Protein AF-A0A6C0K433-F1 (afdb_monomer_lite)

InterPro domains:
  IPR001763 Rhodanese-like domain [PF00581] (171-253)
  IPR001763 Rhodanese-like domain [PS50206] (166-254)
  IPR036873 Rhodanese-like domain superfamily [G3DSA:3.40.250.10] (162-254)
  IPR036873 Rhodanese-like domain superfamily [SSF52821] (166-253)

Secondary structure (DSSP, 8-state):
-------TT----S-----S-S--EEEEPPHHHHHHPPPSS-BTTBPPPPPS-TT-TTEEEEEE-SPPTT-EEEEEEPPP--TTSPPPBHHHHHTT--SEEEEE--TTS-EEEEEE-PPPEE-TTSPEEPSEEEEEEEETTTTEE-SEEEEEE---EE-GGGGGGPPTT-EEEE-S-HHHHHH---TT-EE--TTS---HHHHHHHTT--STT--EEEE-SSTT--HHHHHHHHHHHTT---EEEETT-GGGG-

Organism: NCBI:txid1070528

pLDDT: mean 82.9, std 18.31, range [30.69, 98.5]

Sequence (254 aa):
MSKFKPCGTCTVSTPLHFQQAYQNASEAMDTVVQSALPPLREVPGRKAYQARRINAQGMQSFVVKGLKPQRPVFYFGAESRKVGLPLQHKDEAYGSLTNSGMTHTNTEGTLRVSLECPQIYIFDNGIVYPRHFHFVYGDETTGEWDDMVQTVPVLCIVEPSFLDSLPRGARVVDARPLEYFQQGHLEGAVSLPADAQYTPQQVKKILSIQKEQTPIVVYCGNPRCLMARNLAEQLNALGFHNLFYLQAGYDAFL

Foldseek 3Di:
DDPPDPDPVLPDPDPDAPDDDPDFDKDFDDPLVVVVDAWLDDDVPGGGDDFLDDDDPQKDKHKDFPADAFWKKKKAAFADDQAPDDAAEPCNRCPNRNQIGIDGHHRRRMDIDIGHFRDWHAYPVRAIDFTWMKMWTDDSVVRDIDRIITIGHDAAEDEPCVVVSFDPLAAEEEQDPPVVVVVDDPPRHFYDHLPDADALVRCCVSSVPPDLARAYEFAYAALSDCRSVSVQVRCVVNSNRNYHYHNGHPPVVD

Structure (mmCIF, N/CA/C/O backbone):
data_AF-A0A6C0K433-F1
#
_entry.id   AF-A0A6C0K433-F1
#
loop_
_atom_site.group_PDB
_atom_site.id
_atom_site.type_symbol
_atom_site.label_atom_id
_atom_site.label_alt_id
_atom_site.label_comp_id
_atom_site.label_asym_id
_atom_site.label_entity_id
_atom_site.label_seq_id
_atom_site.pdbx_PDB_ins_code
_atom_site.Cartn_x
_atom_site.Cartn_y
_atom_site.Cartn_z
_atom_site.occupancy
_atom_site.B_iso_or_equiv
_atom_site.auth_seq_id
_atom_site.auth_comp_id
_atom_site.auth_asym_id
_atom_site.auth_atom_id
_atom_site.pdbx_PDB_model_num
ATOM 1 N N . MET A 1 1 ? -36.197 22.151 3.132 1.00 31.23 1 MET A N 1
ATOM 2 C CA . MET A 1 1 ? -35.109 22.812 2.376 1.00 31.23 1 MET A CA 1
ATOM 3 C C . MET A 1 1 ? -33.794 22.528 3.091 1.00 31.23 1 MET A C 1
ATOM 5 O O . MET A 1 1 ? -33.460 23.217 4.046 1.00 31.23 1 MET A O 1
ATOM 9 N N . SER A 1 2 ? -33.122 21.438 2.711 1.00 33.22 2 SER A N 1
ATOM 10 C CA . SER A 1 2 ? -31.880 20.984 3.348 1.00 33.22 2 SER A CA 1
ATOM 11 C C . SER A 1 2 ? -30.722 21.888 2.924 1.00 33.22 2 SER A C 1
ATOM 13 O O . SER A 1 2 ? -30.363 21.936 1.749 1.00 33.22 2 SER A O 1
ATOM 15 N N . LYS A 1 3 ? -30.168 22.647 3.875 1.00 33.12 3 LYS A N 1
ATOM 16 C CA . LYS A 1 3 ? -28.949 23.439 3.686 1.00 33.12 3 LYS A CA 1
ATOM 17 C C . LYS A 1 3 ? -27.738 22.509 3.814 1.00 33.12 3 LYS A C 1
ATOM 19 O O . LYS A 1 3 ? -27.049 22.534 4.828 1.00 33.12 3 LYS A O 1
ATOM 24 N N . PHE A 1 4 ? -27.480 21.695 2.791 1.00 34.00 4 PHE A N 1
ATOM 25 C CA . PHE A 1 4 ? -26.171 21.064 2.618 1.00 34.00 4 PHE A CA 1
ATOM 26 C C . PHE A 1 4 ? -25.136 22.180 2.428 1.00 34.00 4 PHE A C 1
ATOM 28 O O . PHE A 1 4 ? -25.113 22.845 1.393 1.00 34.00 4 PHE A O 1
ATOM 35 N N . LYS A 1 5 ? -24.300 22.429 3.442 1.00 32.38 5 LYS A N 1
ATOM 36 C CA . LYS A 1 5 ? -23.061 23.185 3.242 1.00 32.38 5 LYS A CA 1
ATOM 37 C C . LYS A 1 5 ? -22.052 22.223 2.606 1.00 32.38 5 LYS A C 1
ATOM 39 O O . LYS A 1 5 ? -21.750 21.209 3.232 1.00 32.38 5 LYS A O 1
ATOM 44 N N . PRO A 1 6 ? -21.546 22.488 1.391 1.00 35.41 6 PRO A N 1
ATOM 45 C CA . PRO A 1 6 ? -20.484 21.671 0.822 1.00 35.41 6 PRO A CA 1
ATOM 46 C C . PRO A 1 6 ? -19.243 21.735 1.721 1.00 35.41 6 PRO A C 1
ATOM 48 O O . PRO A 1 6 ? -18.920 22.783 2.283 1.00 35.41 6 PRO A O 1
ATOM 51 N N . CYS A 1 7 ? -18.570 20.594 1.864 1.00 35.22 7 CYS A N 1
ATOM 52 C CA . CYS A 1 7 ? -17.321 20.461 2.602 1.00 35.22 7 CYS A CA 1
ATOM 53 C C . CYS A 1 7 ? -16.277 21.446 2.043 1.00 35.22 7 CYS A C 1
ATOM 55 O O . CYS A 1 7 ? -15.826 21.309 0.905 1.00 35.22 7 CYS A O 1
ATOM 57 N N . GLY A 1 8 ? -15.910 22.456 2.839 1.00 36.78 8 GLY A N 1
ATOM 58 C CA . GLY A 1 8 ? -15.009 23.548 2.445 1.00 36.78 8 GLY A CA 1
ATOM 59 C C . GLY A 1 8 ? -13.550 23.141 2.207 1.00 36.78 8 GLY A C 1
ATOM 60 O O . GLY A 1 8 ? -12.741 23.992 1.862 1.00 36.78 8 GLY A O 1
ATOM 61 N N . THR A 1 9 ? -13.201 21.863 2.374 1.00 43.03 9 THR A N 1
ATOM 62 C CA . THR A 1 9 ? -11.865 21.320 2.074 1.00 43.03 9 THR A CA 1
ATOM 63 C C . THR A 1 9 ? -11.786 20.643 0.700 1.00 43.03 9 THR A C 1
ATOM 65 O O . THR A 1 9 ? -10.705 20.246 0.275 1.00 43.03 9 THR A O 1
ATOM 68 N N . CYS A 1 10 ? -12.899 20.533 -0.037 1.00 35.66 10 CYS A N 1
ATOM 69 C CA . CYS A 1 10 ? -12.966 19.841 -1.330 1.00 35.66 10 CYS A CA 1
ATOM 70 C C . CYS A 1 10 ? -12.838 20.778 -2.548 1.00 35.66 10 CYS A C 1
ATOM 72 O O . CYS A 1 10 ? -13.485 20.552 -3.570 1.00 35.66 10 CYS A O 1
ATOM 74 N N . THR A 1 11 ? -12.014 21.826 -2.475 1.00 36.44 11 THR A N 1
ATOM 75 C CA . THR A 1 11 ? -11.704 22.686 -3.630 1.00 36.44 11 THR A CA 1
ATOM 76 C C . THR A 1 11 ? -10.299 22.425 -4.157 1.00 36.44 11 THR A C 1
ATOM 78 O O . THR A 1 11 ? -9.442 23.294 -4.058 1.00 36.44 11 THR A O 1
ATOM 81 N N . VAL A 1 12 ? -10.055 21.249 -4.744 1.00 35.81 12 VAL A N 1
ATOM 82 C CA . VAL A 1 12 ? -8.981 21.088 -5.740 1.00 35.81 12 VAL A CA 1
ATOM 83 C C . VAL A 1 12 ? -9.410 20.068 -6.795 1.00 35.81 12 VAL A C 1
ATOM 85 O O . VAL A 1 12 ? -9.579 18.880 -6.527 1.00 35.81 12 VAL A O 1
ATOM 88 N N . SER A 1 13 ? -9.604 20.559 -8.014 1.00 36.31 13 SER A N 1
ATOM 89 C CA . SER A 1 13 ? -9.879 19.796 -9.225 1.00 36.31 13 SER A CA 1
ATOM 90 C C . SER A 1 13 ? -8.584 19.233 -9.815 1.00 36.31 13 SER A C 1
ATOM 92 O O . SER A 1 13 ? -8.096 19.743 -10.817 1.00 36.31 13 SER A O 1
ATOM 94 N N . THR A 1 14 ? -8.035 18.180 -9.211 1.00 31.48 14 THR A N 1
ATOM 95 C CA . THR A 1 14 ? -6.988 17.348 -9.830 1.00 31.48 14 THR A CA 1
ATOM 96 C C . THR A 1 14 ? -7.044 15.955 -9.197 1.00 31.48 14 THR A C 1
ATOM 98 O O . THR A 1 14 ? -7.164 15.881 -7.974 1.00 31.48 14 THR A O 1
ATOM 101 N N . PRO A 1 15 ? -6.932 14.838 -9.946 1.00 30.69 15 PRO A N 1
ATOM 102 C CA . PRO A 1 15 ? -6.620 13.556 -9.327 1.00 30.69 15 PRO A CA 1
ATOM 103 C C . PRO A 1 15 ? -5.222 13.668 -8.709 1.00 30.69 15 PRO A C 1
ATOM 105 O O . PRO A 1 15 ? -4.200 13.589 -9.394 1.00 30.69 15 PRO A O 1
ATOM 108 N N . LEU A 1 16 ? -5.190 13.954 -7.410 1.00 34.00 16 LEU A N 1
ATOM 109 C CA . LEU A 1 16 ? -3.974 14.090 -6.627 1.00 34.00 16 LEU A CA 1
ATOM 110 C C . LEU A 1 16 ? -3.428 12.694 -6.338 1.00 34.00 16 LEU A C 1
ATOM 112 O O . LEU A 1 16 ? -3.837 11.977 -5.424 1.00 34.00 16 LEU A O 1
ATOM 116 N N . HIS A 1 17 ? -2.507 12.307 -7.213 1.00 38.22 17 HIS A N 1
ATOM 117 C CA . HIS A 1 17 ? -1.555 11.232 -6.997 1.00 38.22 17 HIS A CA 1
ATOM 118 C C . HIS A 1 17 ? -0.782 11.433 -5.695 1.00 38.22 17 HIS A C 1
ATOM 120 O O . HIS A 1 17 ? -0.681 12.552 -5.202 1.00 38.22 17 HIS A O 1
ATOM 126 N N . PHE A 1 18 ? -0.228 10.330 -5.178 1.00 36.88 18 PHE A N 1
ATOM 127 C CA . PHE A 1 18 ? 0.784 10.303 -4.118 1.00 36.88 18 PHE A CA 1
ATOM 128 C C . PHE A 1 18 ? 1.776 11.465 -4.280 1.00 36.88 18 PHE A C 1
ATOM 130 O O . PHE A 1 18 ? 2.691 11.394 -5.097 1.00 36.88 18 PHE A O 1
ATOM 137 N N . GLN A 1 19 ? 1.576 12.556 -3.538 1.00 38.78 19 GLN A N 1
ATOM 138 C CA . GLN A 1 19 ? 2.538 13.644 -3.460 1.00 38.78 19 GLN A CA 1
ATOM 139 C C . GLN A 1 19 ? 3.429 13.353 -2.251 1.00 38.78 19 GLN A C 1
ATOM 141 O O . GLN A 1 19 ? 3.044 13.576 -1.113 1.00 38.78 19 GLN A O 1
ATOM 146 N N . GLN A 1 20 ? 4.583 12.749 -2.552 1.00 39.31 20 GLN A N 1
ATOM 147 C CA . GLN A 1 20 ? 5.868 12.886 -1.854 1.00 39.31 20 GLN A CA 1
ATOM 148 C C . GLN A 1 20 ? 5.829 13.048 -0.323 1.00 39.31 20 GLN A C 1
ATOM 150 O O . GLN A 1 20 ? 5.863 14.173 0.160 1.00 39.31 20 GLN A O 1
ATOM 155 N N . ALA A 1 21 ? 5.888 11.929 0.414 1.00 33.28 21 ALA A N 1
ATOM 156 C CA . ALA A 1 21 ? 6.660 11.790 1.668 1.00 33.28 21 ALA A CA 1
ATOM 157 C C . ALA A 1 21 ? 6.544 10.378 2.289 1.00 33.28 21 ALA A C 1
ATOM 159 O O . ALA A 1 21 ? 6.275 10.207 3.469 1.00 33.28 21 ALA A O 1
ATOM 160 N N . TYR A 1 22 ? 6.814 9.340 1.510 1.00 38.88 22 TYR A N 1
ATOM 161 C CA . TYR A 1 22 ? 7.669 8.260 1.996 1.00 38.88 22 TYR A CA 1
ATOM 162 C C . TYR A 1 22 ? 8.756 8.206 0.945 1.00 38.88 22 TYR A C 1
ATOM 164 O O . TYR A 1 22 ? 8.441 8.025 -0.230 1.00 38.88 22 TYR A O 1
ATOM 172 N N . GLN A 1 23 ? 9.983 8.565 1.316 1.00 46.66 23 GLN A N 1
ATOM 173 C CA . GLN A 1 23 ? 11.046 8.733 0.333 1.00 46.66 23 GLN A CA 1
ATOM 174 C C . GLN A 1 23 ? 11.153 7.467 -0.510 1.00 46.66 23 GLN A C 1
ATOM 176 O O . GLN A 1 23 ? 11.140 6.372 0.050 1.00 46.66 23 GLN A O 1
ATOM 181 N N . ASN A 1 24 ? 11.225 7.628 -1.835 1.00 52.78 24 ASN A N 1
ATOM 182 C CA . ASN A 1 24 ? 11.623 6.536 -2.711 1.00 52.78 24 ASN A CA 1
ATOM 183 C C . ASN A 1 24 ? 12.940 6.003 -2.145 1.00 52.78 24 ASN A C 1
ATOM 185 O O . ASN A 1 24 ? 13.957 6.697 -2.183 1.00 52.78 24 ASN A O 1
ATOM 189 N N . ALA A 1 25 ? 12.890 4.826 -1.532 1.00 58.72 25 ALA A N 1
ATOM 190 C CA . ALA A 1 25 ? 14.083 4.169 -1.044 1.00 58.72 25 ALA A CA 1
ATOM 191 C C . ALA A 1 25 ? 14.707 3.464 -2.240 1.00 58.72 25 ALA A C 1
ATOM 193 O O . ALA A 1 25 ? 14.003 2.810 -3.015 1.00 58.72 25 ALA A O 1
ATOM 194 N N . SER A 1 26 ? 16.008 3.661 -2.406 1.00 58.94 26 SER A N 1
ATOM 195 C CA . SER A 1 26 ? 16.776 3.011 -3.450 1.00 58.94 26 SER A CA 1
ATOM 196 C C . SER A 1 26 ? 17.697 1.999 -2.796 1.00 58.94 26 SER A C 1
ATOM 198 O O . SER A 1 26 ? 18.486 2.362 -1.927 1.00 58.94 26 SER A O 1
ATOM 200 N N . GLU A 1 27 ? 17.603 0.749 -3.221 1.00 74.75 27 GLU A N 1
ATOM 201 C CA . GLU A 1 27 ? 18.414 -0.344 -2.687 1.00 74.75 27 GLU A CA 1
ATOM 202 C C . GLU A 1 27 ? 19.099 -1.088 -3.831 1.00 74.75 27 GLU A C 1
ATOM 204 O O . GLU A 1 27 ? 18.616 -1.080 -4.967 1.00 74.75 27 GLU A O 1
ATOM 209 N N . ALA A 1 28 ? 20.244 -1.703 -3.535 1.00 66.25 28 ALA A N 1
ATOM 210 C CA . ALA A 1 28 ? 20.921 -2.560 -4.496 1.00 66.25 28 ALA A CA 1
ATOM 211 C C . ALA A 1 28 ? 20.027 -3.761 -4.823 1.00 66.25 28 ALA A C 1
ATOM 213 O O . ALA A 1 28 ? 19.441 -4.378 -3.930 1.00 66.25 28 ALA A O 1
ATOM 214 N N . MET A 1 29 ? 19.926 -4.088 -6.106 1.00 78.38 29 MET A N 1
ATOM 215 C CA . MET A 1 29 ? 19.105 -5.196 -6.566 1.00 78.38 29 MET A CA 1
ATOM 216 C C . MET A 1 29 ? 19.659 -6.538 -6.081 1.00 78.38 29 MET A C 1
ATOM 218 O O . MET A 1 29 ? 20.833 -6.843 -6.299 1.00 78.38 29 MET A O 1
ATOM 222 N N . ASP A 1 30 ? 18.811 -7.351 -5.448 1.00 78.50 30 ASP A N 1
ATOM 223 C CA . ASP A 1 30 ? 19.193 -8.695 -5.014 1.00 78.50 30 ASP A CA 1
ATOM 224 C C . ASP A 1 30 ? 19.218 -9.699 -6.182 1.00 78.50 30 ASP A C 1
ATOM 226 O O . ASP A 1 30 ? 18.701 -9.456 -7.277 1.00 78.50 30 ASP A O 1
ATOM 230 N N . THR A 1 31 ? 19.854 -10.850 -5.956 1.00 76.69 31 THR A N 1
ATOM 231 C CA . THR A 1 31 ? 20.047 -11.883 -6.985 1.00 76.69 31 THR A CA 1
ATOM 232 C C . THR A 1 31 ? 18.734 -12.498 -7.469 1.00 76.69 31 THR A C 1
ATOM 234 O O . THR A 1 31 ? 18.652 -12.929 -8.622 1.00 76.69 31 THR A O 1
ATOM 237 N N . VAL A 1 32 ? 17.697 -12.518 -6.626 1.00 76.44 32 VAL A N 1
ATOM 238 C CA . VAL A 1 32 ? 16.372 -13.032 -6.994 1.00 76.44 32 VAL A CA 1
ATOM 239 C C . VAL A 1 32 ? 15.755 -12.112 -8.039 1.00 76.44 32 VAL A C 1
ATOM 241 O O . VAL A 1 32 ? 15.370 -12.583 -9.111 1.00 76.44 32 VAL A O 1
ATOM 244 N N . VAL A 1 33 ? 15.744 -10.802 -7.785 1.00 80.75 33 VAL A N 1
ATOM 245 C CA . VAL A 1 33 ? 15.228 -9.811 -8.734 1.00 80.75 33 VAL A CA 1
ATOM 246 C C . VAL A 1 33 ? 16.066 -9.804 -10.014 1.00 80.75 33 VAL A C 1
ATOM 248 O O . VAL A 1 33 ? 15.490 -9.888 -11.097 1.00 80.75 33 VAL A O 1
ATOM 251 N N . GLN A 1 34 ? 17.402 -9.817 -9.914 1.00 83.00 34 GLN A N 1
ATOM 252 C CA . GLN A 1 34 ? 18.296 -9.901 -11.081 1.00 83.00 34 GLN A CA 1
ATOM 253 C C . GLN A 1 34 ? 17.957 -11.092 -11.987 1.00 83.00 34 GLN A C 1
ATOM 255 O O . GLN A 1 34 ? 17.923 -10.958 -13.209 1.00 83.00 34 GLN A O 1
ATOM 260 N N . SER A 1 35 ? 17.672 -12.257 -11.397 1.00 81.00 35 SER A N 1
ATOM 261 C CA . SER A 1 35 ? 17.345 -13.475 -12.147 1.00 81.00 35 SER A CA 1
ATOM 262 C C . SER A 1 35 ? 15.980 -13.424 -12.845 1.00 81.00 35 SER A C 1
ATOM 264 O O . SER A 1 35 ? 15.756 -14.143 -13.821 1.00 81.00 35 SER A O 1
ATOM 266 N N . ALA A 1 36 ? 15.077 -12.569 -12.360 1.00 81.50 36 ALA A N 1
ATOM 267 C CA . ALA A 1 36 ? 13.723 -12.410 -12.873 1.00 81.50 36 ALA A CA 1
ATOM 268 C C . ALA A 1 36 ? 13.586 -11.280 -13.900 1.00 81.50 36 ALA A C 1
ATOM 270 O O . ALA A 1 36 ? 12.563 -11.206 -14.589 1.00 81.50 36 ALA A O 1
ATOM 271 N N . LEU A 1 37 ? 14.599 -10.415 -14.021 1.00 84.50 37 LEU A N 1
ATOM 272 C CA . LEU A 1 37 ? 14.591 -9.322 -14.979 1.00 84.50 37 LEU A CA 1
ATOM 273 C C . LEU A 1 37 ? 14.507 -9.861 -16.408 1.00 84.50 37 LEU A C 1
ATOM 275 O O . LEU A 1 37 ? 15.349 -10.656 -16.843 1.00 84.50 37 LEU A O 1
ATOM 279 N N . PRO A 1 38 ? 13.506 -9.427 -17.179 1.00 82.50 38 PRO A N 1
ATOM 280 C CA . PRO A 1 38 ? 13.364 -9.918 -18.527 1.00 82.50 38 PRO A CA 1
ATOM 281 C C . PRO A 1 38 ? 14.261 -9.134 -19.490 1.00 82.50 38 PRO A C 1
ATOM 283 O O . PRO A 1 38 ? 14.669 -8.014 -19.187 1.00 82.50 38 PRO A O 1
ATOM 286 N N . PRO A 1 39 ? 14.576 -9.670 -20.676 1.00 79.81 39 PRO A N 1
ATOM 287 C CA . PRO A 1 39 ? 15.379 -8.923 -21.631 1.00 79.81 39 PRO A CA 1
ATOM 288 C C . PRO A 1 39 ? 14.612 -7.692 -22.146 1.00 79.81 39 PRO A C 1
ATOM 290 O O . PRO A 1 39 ? 13.428 -7.786 -22.477 1.00 79.81 39 PRO A O 1
ATOM 293 N N . LEU A 1 40 ? 15.301 -6.548 -22.243 1.00 78.44 40 LEU A N 1
ATOM 294 C CA . LEU A 1 40 ? 14.746 -5.290 -22.772 1.00 78.44 40 LEU A CA 1
ATOM 295 C C . LEU A 1 40 ? 14.536 -5.301 -24.291 1.00 78.44 40 LEU A C 1
ATOM 297 O O . LEU A 1 40 ? 13.812 -4.471 -24.829 1.00 78.44 40 LEU A O 1
ATOM 301 N N . ARG A 1 41 ? 15.185 -6.232 -24.989 1.00 70.62 41 ARG A N 1
ATOM 302 C CA . ARG A 1 41 ? 15.105 -6.423 -26.439 1.00 70.62 41 ARG A CA 1
ATOM 303 C C . ARG A 1 41 ? 14.848 -7.895 -26.732 1.00 70.62 41 ARG A C 1
ATOM 305 O O . ARG A 1 41 ? 15.169 -8.752 -25.911 1.00 70.62 41 ARG A O 1
ATOM 312 N N . GLU A 1 42 ? 14.302 -8.210 -27.902 1.00 63.00 42 GLU A N 1
ATOM 313 C CA . GLU A 1 42 ? 14.247 -9.604 -28.346 1.00 63.00 42 GLU A CA 1
ATOM 314 C C . GLU A 1 42 ? 15.667 -10.163 -28.493 1.00 63.00 42 GLU A C 1
ATOM 316 O O . GLU A 1 42 ? 16.519 -9.570 -29.155 1.00 63.00 42 GLU A O 1
ATOM 321 N N . VAL A 1 43 ? 15.924 -11.309 -27.860 1.00 61.41 43 VAL A N 1
ATOM 322 C CA . VAL A 1 43 ? 17.216 -12.004 -27.913 1.00 61.41 43 VAL A CA 1
ATOM 323 C C . VAL A 1 43 ? 16.969 -13.390 -28.511 1.00 61.41 43 VAL A C 1
ATOM 325 O O . VAL A 1 43 ? 15.966 -14.019 -28.161 1.00 61.41 43 VAL A O 1
ATOM 328 N N . PRO A 1 44 ? 17.838 -13.924 -29.390 1.00 52.41 44 PRO A N 1
ATOM 329 C CA . PRO A 1 44 ? 17.673 -15.283 -29.901 1.00 52.41 44 PRO A CA 1
ATOM 330 C C . PRO A 1 44 ? 17.486 -16.294 -28.756 1.00 52.41 44 PRO A C 1
ATOM 332 O O . PRO A 1 44 ? 18.320 -16.397 -27.861 1.00 52.41 44 PRO A O 1
ATOM 335 N N . GLY A 1 45 ? 16.358 -17.013 -28.752 1.00 57.16 45 GLY A N 1
ATOM 336 C CA . GLY A 1 45 ? 16.015 -17.987 -27.706 1.00 57.16 45 GLY A CA 1
ATOM 337 C C . GLY A 1 45 ? 15.331 -17.427 -26.445 1.00 57.16 45 GLY A C 1
ATOM 338 O O . GLY A 1 45 ? 14.909 -18.219 -25.605 1.00 57.16 45 GLY A O 1
ATOM 339 N N . ARG A 1 46 ? 15.150 -16.103 -26.306 1.00 55.62 46 ARG A N 1
ATOM 340 C CA . ARG A 1 46 ? 14.359 -15.475 -25.227 1.00 55.62 46 ARG A CA 1
ATOM 341 C C . ARG A 1 46 ? 13.398 -14.429 -25.803 1.00 55.62 46 ARG A C 1
ATOM 343 O O . ARG A 1 46 ? 13.824 -13.395 -26.309 1.00 55.62 46 ARG A O 1
ATOM 350 N N . LYS A 1 47 ? 12.088 -14.686 -25.707 1.00 50.66 47 LYS A N 1
ATOM 351 C CA . LYS A 1 47 ? 11.053 -13.712 -26.104 1.00 50.66 47 LYS A CA 1
ATOM 352 C C . LYS A 1 47 ? 11.184 -12.433 -25.262 1.00 50.66 47 LYS A C 1
ATOM 354 O O . LYS A 1 47 ? 11.481 -12.533 -24.071 1.00 50.66 47 LYS A O 1
ATOM 359 N N . ALA A 1 48 ? 10.926 -11.266 -25.863 1.00 52.53 48 ALA A N 1
ATOM 360 C CA . ALA A 1 48 ? 10.738 -10.025 -25.110 1.00 52.53 48 ALA A CA 1
ATOM 361 C C . ALA A 1 48 ? 9.674 -10.228 -24.019 1.00 52.53 48 ALA A C 1
ATOM 363 O O . ALA A 1 48 ? 8.745 -11.029 -24.195 1.00 52.53 48 ALA A O 1
ATOM 364 N N . TYR A 1 49 ? 9.819 -9.537 -22.884 1.00 53.56 49 TYR A N 1
ATOM 365 C CA . TYR A 1 49 ? 8.856 -9.661 -21.793 1.00 53.56 49 TYR A CA 1
ATOM 366 C C . TYR A 1 49 ? 7.446 -9.347 -22.285 1.00 53.56 49 TYR A C 1
ATOM 368 O O . TYR A 1 49 ? 7.162 -8.246 -22.754 1.00 53.56 49 TYR A O 1
ATOM 376 N N . GLN A 1 50 ? 6.542 -10.304 -22.127 1.00 50.91 50 GLN A N 1
ATOM 377 C CA . GLN A 1 50 ? 5.118 -10.041 -22.227 1.00 50.91 50 GLN A CA 1
ATOM 378 C C . GLN A 1 50 ? 4.602 -9.894 -20.806 1.00 50.91 50 GLN A C 1
ATOM 380 O O . GLN A 1 50 ? 4.687 -10.846 -20.026 1.00 50.91 50 GLN A O 1
ATOM 385 N N . ALA A 1 51 ? 4.102 -8.702 -20.469 1.00 50.88 51 ALA A N 1
ATOM 386 C CA . ALA A 1 51 ? 3.515 -8.430 -19.165 1.00 50.88 51 ALA A CA 1
ATOM 387 C C . ALA A 1 51 ? 2.536 -9.540 -18.788 1.00 50.88 51 ALA A C 1
ATOM 389 O O . ALA A 1 51 ? 1.556 -9.797 -19.496 1.00 50.88 51 ALA A O 1
ATOM 390 N N . ARG A 1 52 ? 2.834 -10.243 -17.690 1.00 54.44 52 ARG A N 1
ATOM 391 C CA . ARG A 1 52 ? 1.972 -11.313 -17.199 1.00 54.44 52 ARG A CA 1
ATOM 392 C C . ARG A 1 52 ? 0.717 -10.660 -16.631 1.00 54.44 52 ARG A C 1
ATOM 394 O O . ARG A 1 52 ? 0.687 -10.242 -15.489 1.00 54.44 52 ARG A O 1
ATOM 401 N N . ARG A 1 53 ? -0.309 -10.579 -17.483 1.00 50.38 53 ARG A N 1
ATOM 402 C CA . ARG A 1 53 ? -1.670 -10.113 -17.180 1.00 50.38 53 ARG A CA 1
ATOM 403 C C . ARG A 1 53 ? -1.726 -8.687 -16.630 1.00 50.38 53 ARG A C 1
ATOM 405 O O . ARG A 1 53 ? -1.899 -8.468 -15.445 1.00 50.38 53 ARG A O 1
ATOM 412 N N . ILE A 1 54 ? -1.713 -7.712 -17.530 1.00 50.09 54 ILE A N 1
ATOM 413 C CA . ILE A 1 54 ? -2.339 -6.412 -17.271 1.00 50.09 54 ILE A CA 1
ATOM 414 C C . ILE A 1 54 ? -3.845 -6.662 -17.476 1.00 50.09 54 ILE A C 1
ATOM 416 O O . ILE A 1 54 ? -4.206 -7.132 -18.552 1.00 50.09 54 ILE A O 1
ATOM 420 N N . ASN A 1 55 ? -4.709 -6.422 -16.480 1.00 51.09 55 ASN A N 1
ATOM 421 C CA . ASN A 1 55 ? -6.188 -6.570 -16.524 1.00 51.09 55 ASN A CA 1
ATOM 422 C C . ASN A 1 55 ? -6.803 -7.884 -15.979 1.00 51.09 55 ASN A C 1
ATOM 424 O O . ASN A 1 55 ? -7.880 -8.286 -16.423 1.00 51.09 55 ASN A O 1
ATOM 428 N N . ALA A 1 56 ? -6.179 -8.556 -15.008 1.00 57.06 56 ALA A N 1
ATOM 429 C CA . ALA A 1 56 ? -6.873 -9.587 -14.224 1.00 57.06 56 ALA A CA 1
ATOM 430 C C . ALA A 1 56 ? -7.808 -8.956 -13.165 1.00 57.06 56 ALA A C 1
ATOM 432 O O . ALA A 1 56 ? -7.565 -7.847 -12.686 1.00 57.06 56 ALA A O 1
ATOM 433 N N . GLN A 1 57 ? -8.884 -9.659 -12.788 1.00 61.16 57 GLN A N 1
ATOM 434 C CA . GLN A 1 57 ? -9.745 -9.258 -11.666 1.00 61.16 57 GLN A CA 1
ATOM 435 C C . GLN A 1 57 ? -8.909 -9.106 -10.383 1.00 61.16 57 GLN A C 1
ATOM 437 O O . GLN A 1 57 ? -8.109 -9.982 -10.075 1.00 61.16 57 GLN A O 1
ATOM 442 N N . GLY A 1 58 ? -9.101 -8.011 -9.639 1.00 73.00 58 GLY A N 1
ATOM 443 C CA . GLY A 1 58 ? -8.385 -7.745 -8.380 1.00 73.00 58 GLY A CA 1
ATOM 444 C C . GLY A 1 58 ? -7.108 -6.903 -8.510 1.00 73.00 58 GLY A C 1
ATOM 445 O O . GLY A 1 58 ? -6.539 -6.509 -7.490 1.00 73.00 58 GLY A O 1
ATOM 446 N N . MET A 1 59 ? -6.681 -6.569 -9.733 1.00 83.44 59 MET A N 1
ATOM 447 C CA . MET A 1 59 ? -5.568 -5.642 -9.951 1.00 83.44 59 MET A CA 1
ATOM 448 C C . MET A 1 59 ? -5.969 -4.188 -9.690 1.00 83.44 59 MET A C 1
ATOM 450 O O . MET A 1 59 ? -7.064 -3.751 -10.040 1.00 83.44 59 MET A O 1
ATOM 454 N N . GLN A 1 60 ? -5.038 -3.421 -9.132 1.00 87.81 60 GLN A N 1
ATOM 455 C CA . GLN A 1 60 ? -5.152 -1.990 -8.885 1.00 87.81 60 GLN A CA 1
ATOM 456 C C . GLN A 1 60 ? -4.086 -1.239 -9.674 1.00 87.81 60 GLN A C 1
ATOM 458 O O . GLN A 1 60 ? -2.948 -1.697 -9.796 1.00 87.81 60 GLN A O 1
ATOM 463 N N . SER A 1 61 ? -4.454 -0.070 -10.198 1.00 87.88 61 SER A N 1
ATOM 464 C CA . SER A 1 61 ? -3.519 0.803 -10.899 1.00 87.88 61 SER A CA 1
ATOM 465 C C . SER A 1 61 ? -2.918 1.838 -9.952 1.00 87.88 61 SER A C 1
ATOM 467 O O . SER A 1 61 ? -3.637 2.661 -9.384 1.00 87.88 61 SER A O 1
ATOM 469 N N . PHE A 1 62 ? -1.593 1.855 -9.848 1.00 89.75 62 PHE A N 1
ATOM 470 C CA . PHE A 1 62 ? -0.848 2.865 -9.101 1.00 89.75 62 PHE A CA 1
ATOM 471 C C . PHE A 1 62 ? -0.135 3.808 -10.068 1.00 89.75 62 PHE A C 1
ATOM 473 O O . PHE A 1 62 ? 0.363 3.396 -11.117 1.00 89.75 62 PHE A O 1
ATOM 480 N N . VAL A 1 63 ? -0.109 5.096 -9.724 1.00 90.25 63 VAL A N 1
ATOM 481 C CA . VAL A 1 63 ? 0.473 6.140 -10.572 1.00 90.25 63 VAL A CA 1
ATOM 482 C C . VAL A 1 63 ? 1.534 6.898 -9.795 1.00 90.25 63 VAL A C 1
ATOM 484 O O . VAL A 1 63 ? 1.253 7.431 -8.721 1.00 90.25 63 VAL A O 1
ATOM 487 N N . VAL A 1 64 ? 2.726 6.981 -10.379 1.00 90.50 64 VAL A N 1
ATOM 488 C CA . VAL A 1 64 ? 3.884 7.689 -9.827 1.00 90.50 64 VAL A CA 1
ATOM 489 C C . VAL A 1 64 ? 4.333 8.738 -10.837 1.00 90.50 64 VAL A C 1
ATOM 491 O O . VAL A 1 64 ? 4.396 8.460 -12.032 1.00 90.50 64 VAL A O 1
ATOM 494 N N . LYS A 1 65 ? 4.612 9.957 -10.375 1.00 92.06 65 LYS A N 1
ATOM 495 C CA . LYS A 1 65 ? 5.022 11.097 -11.210 1.00 92.06 65 LYS A CA 1
ATOM 496 C C . LYS A 1 65 ? 6.422 11.575 -10.831 1.00 92.06 65 LYS A C 1
ATOM 498 O O . LYS A 1 65 ? 6.904 11.256 -9.748 1.00 92.06 65 LYS A O 1
ATOM 503 N N . GLY A 1 66 ? 7.037 12.381 -11.699 1.00 91.56 66 GLY A N 1
ATOM 504 C CA . GLY A 1 66 ? 8.359 12.969 -11.450 1.00 91.56 66 GLY A CA 1
ATOM 505 C C . GLY A 1 66 ? 9.509 11.977 -11.633 1.00 91.56 66 GLY A C 1
ATOM 506 O O . GLY A 1 66 ? 10.551 12.117 -11.000 1.00 91.56 66 GLY A O 1
ATOM 507 N N . LEU A 1 67 ? 9.301 10.951 -12.458 1.00 92.94 67 LEU A N 1
ATOM 508 C CA . LEU A 1 67 ? 10.283 9.918 -12.773 1.00 92.94 67 LEU A CA 1
ATOM 509 C C . LEU A 1 67 ? 11.069 10.265 -14.045 1.00 92.94 67 LEU A C 1
ATOM 511 O O . LEU A 1 67 ? 10.718 11.195 -14.772 1.00 92.94 67 LEU A O 1
ATOM 515 N N . LYS A 1 68 ? 12.129 9.501 -14.343 1.00 93.00 68 LYS A N 1
ATOM 516 C CA . LYS A 1 68 ? 12.870 9.642 -15.609 1.00 93.00 68 LYS A CA 1
ATOM 517 C C . LYS A 1 68 ? 11.900 9.383 -16.781 1.00 93.00 68 LYS A C 1
ATOM 519 O O . LYS A 1 68 ? 11.268 8.324 -16.779 1.00 93.00 68 LYS A O 1
ATOM 524 N N . PRO A 1 69 ? 11.738 10.300 -17.754 1.00 94.69 69 PRO A N 1
ATOM 525 C CA . PRO A 1 69 ? 10.778 10.135 -18.847 1.00 94.69 69 PRO A CA 1
ATOM 526 C C . PRO A 1 69 ? 11.240 9.086 -19.864 1.00 94.69 69 PRO A C 1
ATOM 528 O O . PRO A 1 69 ? 12.440 8.914 -20.068 1.00 94.69 69 PRO A O 1
ATOM 531 N N . GLN A 1 70 ? 10.283 8.429 -20.527 1.00 92.00 70 GLN A N 1
ATOM 532 C CA . GLN A 1 70 ? 10.522 7.479 -21.628 1.00 92.00 70 GLN A CA 1
ATOM 533 C C . GLN A 1 70 ? 11.518 6.359 -21.293 1.00 92.00 70 GLN A C 1
ATOM 535 O O . GLN A 1 70 ? 12.375 5.999 -22.097 1.00 92.00 70 GLN A O 1
ATOM 540 N N . ARG A 1 71 ? 11.428 5.808 -20.083 1.00 92.88 71 ARG A N 1
ATOM 541 C CA . ARG A 1 71 ? 12.252 4.682 -19.645 1.00 92.88 71 ARG A CA 1
ATOM 542 C C . ARG A 1 71 ? 11.414 3.410 -19.573 1.00 92.88 71 ARG A C 1
ATOM 544 O O . ARG A 1 71 ? 10.312 3.470 -19.021 1.00 92.88 71 ARG A O 1
ATOM 551 N N . PRO A 1 72 ? 11.935 2.267 -20.050 1.00 93.00 72 PRO A N 1
ATOM 552 C CA . PRO A 1 72 ? 11.410 0.963 -19.675 1.00 93.00 72 PRO A CA 1
ATOM 553 C C . PRO A 1 72 ? 11.439 0.812 -18.158 1.00 93.00 72 PRO A C 1
ATOM 555 O O . PRO A 1 72 ? 12.371 1.274 -17.494 1.00 93.00 72 PRO A O 1
ATOM 558 N N . VAL A 1 73 ? 10.426 0.155 -17.614 1.00 92.88 73 VAL A N 1
ATOM 559 C CA . VAL A 1 73 ? 10.303 -0.121 -16.188 1.00 92.88 73 VAL A CA 1
ATOM 560 C C . VAL A 1 73 ? 9.813 -1.545 -15.998 1.00 92.88 73 VAL A C 1
ATOM 562 O O . VAL A 1 73 ? 8.745 -1.899 -16.495 1.00 92.88 73 VAL A O 1
ATOM 565 N N . PHE A 1 74 ? 10.562 -2.337 -15.235 1.00 92.75 74 PHE A N 1
ATOM 566 C CA . PHE A 1 74 ? 10.070 -3.574 -14.636 1.00 92.75 74 PHE A CA 1
ATOM 567 C C . PHE A 1 74 ? 9.615 -3.255 -13.218 1.00 92.75 74 PHE A C 1
ATOM 569 O O . PHE A 1 74 ? 10.342 -2.598 -12.475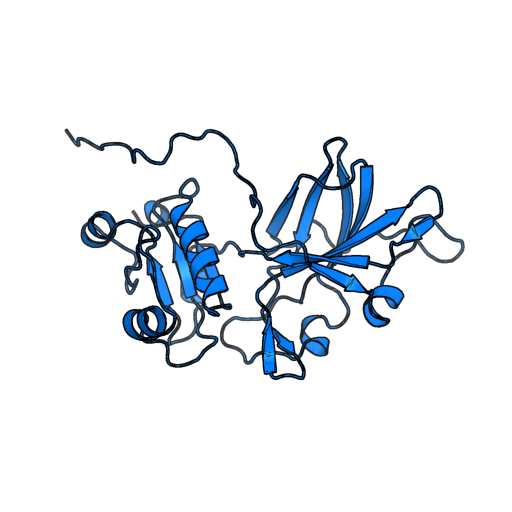 1.00 92.75 74 PHE A O 1
ATOM 576 N N . TYR A 1 75 ? 8.412 -3.680 -12.850 1.00 92.81 75 TYR A N 1
ATOM 577 C CA . TYR A 1 75 ? 7.843 -3.434 -11.531 1.00 92.81 75 TYR A CA 1
ATOM 578 C C . TYR A 1 75 ? 7.316 -4.729 -10.922 1.00 92.81 75 TYR A C 1
ATOM 580 O O . TYR A 1 75 ? 6.847 -5.614 -11.635 1.00 92.81 75 TYR A O 1
ATOM 588 N N . PHE A 1 76 ? 7.370 -4.840 -9.600 1.00 92.75 76 PHE A N 1
ATOM 589 C CA . PHE A 1 76 ? 6.933 -6.025 -8.869 1.00 92.75 76 PHE A CA 1
ATOM 590 C C . PHE A 1 76 ? 6.501 -5.670 -7.447 1.00 92.75 76 PHE A C 1
ATOM 592 O O . PHE A 1 76 ? 7.015 -4.733 -6.850 1.00 92.75 76 PHE A O 1
ATOM 599 N N . GLY A 1 77 ? 5.554 -6.413 -6.892 1.00 92.62 77 GLY A N 1
ATOM 600 C CA . GLY A 1 77 ? 5.148 -6.321 -5.493 1.00 92.62 77 GLY A CA 1
ATOM 601 C C . GLY A 1 77 ? 5.025 -7.710 -4.882 1.00 92.62 77 GLY A C 1
ATOM 602 O O . GLY A 1 77 ? 5.068 -8.713 -5.593 1.00 92.62 77 GLY A O 1
ATOM 603 N N . ALA A 1 78 ? 4.854 -7.770 -3.564 1.00 93.00 78 ALA A N 1
ATOM 604 C CA . ALA A 1 78 ? 4.517 -9.026 -2.905 1.00 93.00 78 ALA A CA 1
ATOM 605 C C . ALA A 1 78 ? 3.177 -9.567 -3.442 1.00 93.00 78 ALA A C 1
ATOM 607 O O . ALA A 1 78 ? 2.296 -8.792 -3.828 1.00 93.00 78 ALA A O 1
ATOM 608 N N . GLU A 1 79 ? 3.008 -10.885 -3.462 1.00 92.50 79 GLU A N 1
ATOM 609 C CA . GLU A 1 79 ? 1.757 -11.531 -3.862 1.00 92.50 79 GLU A CA 1
ATOM 610 C C . GLU A 1 79 ? 0.610 -11.127 -2.926 1.00 92.50 79 GLU A C 1
ATOM 612 O O . GLU A 1 79 ? 0.826 -10.747 -1.768 1.00 92.50 79 GLU A O 1
ATOM 617 N N . SER A 1 80 ? -0.629 -11.180 -3.420 1.00 90.00 80 SER A N 1
ATOM 618 C CA . SER A 1 80 ? -1.782 -10.900 -2.572 1.00 90.00 80 SER A CA 1
ATOM 619 C C . SER A 1 80 ? -1.990 -12.025 -1.555 1.00 90.00 80 SER A C 1
ATOM 621 O O . SER A 1 80 ? -1.748 -13.204 -1.809 1.00 90.00 80 SER A O 1
ATOM 623 N N . ARG A 1 81 ? -2.458 -11.662 -0.358 1.00 89.88 81 ARG A N 1
ATOM 624 C CA . ARG A 1 81 ? -2.726 -12.614 0.724 1.00 89.88 81 ARG A CA 1
ATOM 625 C C . ARG A 1 81 ? -4.082 -12.343 1.343 1.00 89.88 81 ARG A C 1
ATOM 627 O O . ARG A 1 81 ? -4.427 -11.198 1.638 1.00 89.88 81 ARG A O 1
ATOM 634 N N . LYS A 1 82 ? -4.829 -13.415 1.619 1.00 89.06 82 LYS A N 1
ATOM 635 C CA . LYS A 1 82 ? -6.095 -13.326 2.351 1.00 89.06 82 LYS A CA 1
ATOM 636 C C . LYS A 1 82 ? -5.882 -12.666 3.717 1.00 89.06 82 LYS A C 1
ATOM 638 O O . LYS A 1 82 ? -5.023 -13.074 4.504 1.00 89.06 82 LYS A O 1
ATOM 643 N N . VAL A 1 83 ? -6.705 -11.664 4.009 1.00 88.38 83 VAL A N 1
ATOM 644 C CA . VAL A 1 83 ? -6.645 -10.905 5.261 1.00 88.38 83 VAL A CA 1
ATOM 645 C C . VAL A 1 83 ? -6.911 -11.812 6.462 1.00 88.38 83 VAL A C 1
ATOM 647 O O . VAL A 1 83 ? -7.783 -12.676 6.431 1.00 88.38 83 VAL A O 1
ATOM 650 N N . GLY A 1 84 ? -6.141 -11.613 7.533 1.00 86.44 84 GLY A N 1
ATOM 651 C CA . GLY A 1 84 ? -6.267 -12.369 8.783 1.00 86.44 84 GLY A CA 1
ATOM 652 C C . GLY A 1 84 ? -5.418 -13.638 8.864 1.00 86.44 84 GLY A C 1
ATOM 653 O O . GLY A 1 84 ? -5.283 -14.184 9.956 1.00 86.44 84 GLY A O 1
ATOM 654 N N . LEU A 1 85 ? -4.801 -14.081 7.763 1.00 90.44 85 LEU A N 1
ATOM 655 C CA . LEU A 1 85 ? -3.760 -15.112 7.832 1.00 90.44 85 LEU A CA 1
ATOM 656 C C . LEU A 1 85 ? -2.488 -14.562 8.527 1.00 90.44 85 LEU A C 1
ATOM 658 O O . LEU A 1 85 ? -2.339 -13.337 8.642 1.00 90.44 85 LEU A O 1
ATOM 662 N N . PRO A 1 86 ? -1.568 -15.423 8.992 1.00 90.62 86 PRO A N 1
ATOM 663 C CA . PRO A 1 86 ? -0.258 -14.992 9.490 1.00 90.62 86 PRO A CA 1
ATOM 664 C C . PRO A 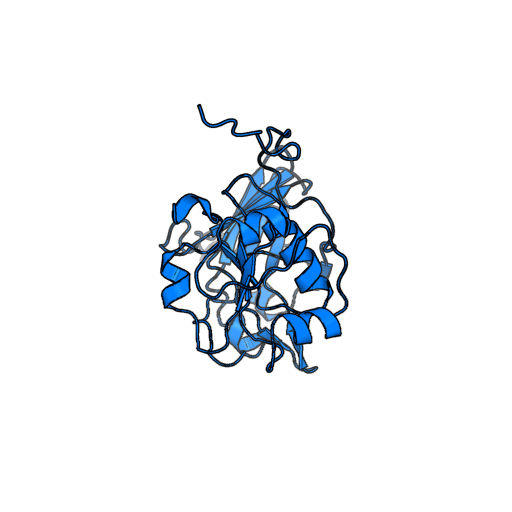1 86 ? 0.548 -14.212 8.438 1.00 90.62 86 PRO A C 1
ATOM 666 O O . PRO A 1 86 ? 0.279 -14.335 7.240 1.00 90.62 86 PRO A O 1
ATOM 669 N N . LEU A 1 87 ? 1.522 -13.403 8.875 1.00 91.62 87 LEU A N 1
ATOM 670 C CA . LEU A 1 87 ? 2.493 -12.827 7.936 1.00 91.62 87 LEU A CA 1
ATOM 671 C C . LEU A 1 87 ? 3.382 -13.914 7.362 1.00 91.62 87 LEU A C 1
ATOM 673 O O . LEU A 1 87 ? 3.735 -14.865 8.054 1.00 91.62 87 LEU A O 1
ATOM 677 N N . GLN A 1 88 ? 3.776 -13.691 6.119 1.00 93.00 88 GLN A N 1
ATOM 678 C CA . GLN A 1 88 ? 4.798 -14.465 5.441 1.00 93.00 88 GLN A CA 1
ATOM 679 C C . GLN A 1 88 ? 6.149 -13.767 5.569 1.00 93.00 88 GLN A C 1
ATOM 681 O O . GLN A 1 88 ? 6.207 -12.533 5.666 1.00 93.00 88 GLN A O 1
ATOM 686 N N . HIS A 1 89 ? 7.220 -14.561 5.560 1.00 92.75 89 HIS A N 1
ATOM 687 C CA . HIS A 1 89 ? 8.569 -14.039 5.362 1.00 92.75 89 HIS A CA 1
ATOM 688 C C . HIS A 1 89 ? 8.689 -13.397 3.969 1.00 92.75 89 HIS A C 1
ATOM 690 O O . HIS A 1 89 ? 7.924 -13.755 3.070 1.00 92.75 89 HIS A O 1
ATOM 696 N N . LYS A 1 90 ? 9.648 -12.481 3.763 1.00 86.94 90 LYS A N 1
ATOM 697 C CA . LYS A 1 90 ? 9.886 -11.825 2.460 1.00 86.94 90 LYS A CA 1
ATOM 698 C C . LYS A 1 90 ? 9.933 -12.833 1.307 1.00 86.94 90 LYS A C 1
ATOM 700 O O . LYS A 1 90 ? 9.268 -12.609 0.299 1.00 86.94 90 LYS A O 1
ATOM 705 N N . ASP A 1 91 ? 10.678 -13.927 1.456 1.00 87.50 91 ASP A N 1
ATOM 706 C CA . ASP A 1 91 ? 10.894 -14.888 0.362 1.00 87.50 91 ASP A CA 1
ATOM 707 C C . ASP A 1 91 ? 9.595 -15.574 -0.073 1.00 87.50 91 ASP A C 1
ATOM 709 O O . ASP A 1 91 ? 9.345 -15.747 -1.261 1.00 87.50 91 ASP A O 1
ATOM 713 N N . GLU A 1 92 ? 8.726 -15.904 0.883 1.00 91.38 92 GLU A N 1
ATOM 714 C CA . GLU A 1 92 ? 7.399 -16.456 0.599 1.00 91.38 92 GLU A CA 1
ATOM 715 C C . GLU A 1 92 ? 6.454 -15.397 0.029 1.00 91.38 92 GLU A C 1
ATOM 717 O O . GLU A 1 92 ? 5.677 -15.686 -0.876 1.00 91.38 92 GLU A O 1
ATOM 722 N N . ALA A 1 93 ? 6.517 -14.169 0.552 1.00 90.56 93 ALA A N 1
ATOM 723 C CA . ALA A 1 93 ? 5.635 -13.083 0.149 1.00 90.56 93 ALA A CA 1
ATOM 724 C C . ALA A 1 93 ? 5.896 -12.622 -1.294 1.00 90.56 93 ALA A C 1
ATOM 726 O O . ALA A 1 93 ? 4.952 -12.269 -1.998 1.00 90.56 93 ALA A O 1
ATOM 727 N N . TYR A 1 94 ? 7.157 -12.611 -1.735 1.00 87.94 94 TYR A N 1
ATOM 728 C CA . TYR A 1 94 ? 7.532 -12.303 -3.119 1.00 87.94 94 TYR A CA 1
ATOM 729 C C . TYR A 1 94 ? 7.531 -13.537 -4.025 1.00 87.94 94 TYR A C 1
ATOM 731 O O . TYR A 1 94 ? 7.299 -13.399 -5.228 1.00 87.94 94 TYR A O 1
ATOM 739 N N . GLY A 1 95 ? 7.753 -14.729 -3.464 1.00 85.62 95 GLY A N 1
ATOM 740 C CA . GLY A 1 95 ? 7.611 -16.008 -4.150 1.00 85.62 95 GLY A CA 1
ATOM 741 C C . GLY A 1 95 ? 8.356 -16.049 -5.483 1.00 85.62 95 GLY A C 1
ATOM 742 O O . GLY A 1 95 ? 9.571 -15.877 -5.549 1.00 85.62 95 GLY A O 1
ATOM 743 N N . SER A 1 96 ? 7.610 -16.265 -6.569 1.00 82.31 96 SER A N 1
ATOM 744 C CA . SER A 1 96 ? 8.157 -16.311 -7.937 1.00 82.31 96 SER A CA 1
ATOM 745 C C . SER A 1 96 ? 7.970 -15.007 -8.723 1.00 82.31 96 SER A C 1
ATOM 747 O O . SER A 1 96 ? 8.011 -15.011 -9.955 1.00 82.31 96 SER A O 1
ATOM 749 N N . LEU A 1 97 ? 7.755 -13.892 -8.013 1.00 85.69 97 LEU A N 1
ATOM 750 C CA . LEU A 1 97 ? 7.520 -12.557 -8.568 1.00 85.69 97 LEU A CA 1
ATOM 751 C C . LEU A 1 97 ? 6.344 -12.539 -9.552 1.00 85.69 97 LEU A C 1
ATOM 753 O O . LEU A 1 97 ? 6.403 -11.924 -10.619 1.00 85.69 97 LEU A O 1
ATOM 757 N N . THR A 1 98 ? 5.258 -13.234 -9.209 1.00 86.31 98 THR A N 1
ATOM 758 C CA . THR A 1 98 ? 4.074 -13.331 -10.077 1.00 86.31 98 THR A CA 1
ATOM 759 C C . THR A 1 98 ? 3.279 -12.031 -10.137 1.00 86.31 98 THR A C 1
ATOM 761 O O . THR A 1 98 ? 2.732 -11.707 -11.190 1.00 86.31 98 THR A O 1
ATOM 764 N N . ASN A 1 99 ? 3.272 -11.255 -9.050 1.00 91.44 99 ASN A N 1
ATOM 765 C CA . ASN A 1 99 ? 2.708 -9.910 -8.999 1.00 91.44 99 ASN A CA 1
ATOM 766 C C . ASN A 1 99 ? 3.723 -8.901 -9.564 1.00 91.44 99 ASN A C 1
ATOM 768 O O . ASN A 1 99 ? 4.301 -8.090 -8.841 1.00 91.44 99 ASN A O 1
ATOM 772 N N . SER A 1 100 ? 4.005 -9.011 -10.861 1.00 90.69 100 SER A N 1
ATOM 773 C CA . SER A 1 100 ? 4.967 -8.172 -11.575 1.00 90.69 100 SER A CA 1
ATOM 774 C C . SER A 1 100 ? 4.489 -7.816 -12.977 1.00 90.69 100 SER A C 1
ATOM 776 O O . SER A 1 100 ? 3.561 -8.411 -13.526 1.00 90.69 100 SER A O 1
ATOM 778 N N . GLY A 1 101 ? 5.128 -6.814 -13.566 1.00 88.94 101 GLY A N 1
ATOM 779 C CA . GLY A 1 101 ? 4.831 -6.355 -14.907 1.00 88.94 101 GLY A CA 1
ATOM 780 C C . GLY A 1 101 ? 5.943 -5.488 -15.474 1.00 88.94 101 GLY A C 1
ATOM 781 O O . GLY A 1 101 ? 6.957 -5.211 -14.835 1.00 88.94 101 GLY A O 1
ATOM 782 N N . MET A 1 102 ? 5.730 -5.044 -16.707 1.00 88.94 102 MET A N 1
ATOM 783 C CA . MET A 1 102 ? 6.630 -4.138 -17.400 1.00 88.94 102 MET A CA 1
ATOM 784 C C . MET A 1 102 ? 5.805 -3.115 -18.153 1.00 88.94 102 MET A C 1
ATOM 786 O O . MET A 1 102 ? 4.724 -3.415 -18.663 1.00 88.94 102 MET A O 1
ATOM 790 N N . THR A 1 103 ? 6.312 -1.899 -18.182 1.00 89.75 103 THR A N 1
ATOM 791 C CA . THR A 1 103 ? 5.684 -0.748 -18.817 1.00 89.75 103 THR A CA 1
ATOM 792 C C . THR A 1 103 ? 6.765 0.293 -19.094 1.00 89.75 103 THR A C 1
ATOM 794 O O . THR A 1 103 ? 7.951 0.039 -18.878 1.00 89.75 103 THR A O 1
ATOM 797 N N . HIS A 1 104 ? 6.361 1.485 -19.512 1.00 92.12 104 HIS A N 1
ATOM 798 C CA . HIS A 1 104 ? 7.250 2.623 -19.693 1.00 92.12 104 HIS A CA 1
ATOM 799 C C . HIS A 1 104 ? 6.754 3.819 -18.892 1.00 92.12 104 HIS A C 1
ATOM 801 O O . HIS A 1 104 ? 5.551 4.010 -18.689 1.00 92.12 104 HIS A O 1
ATOM 807 N N . THR A 1 105 ? 7.683 4.669 -18.465 1.00 93.31 105 THR A N 1
ATOM 808 C CA . THR A 1 105 ? 7.320 6.040 -18.105 1.00 93.31 105 THR A CA 1
ATOM 809 C C . THR A 1 105 ? 6.945 6.812 -19.365 1.00 93.31 105 THR A C 1
ATOM 811 O O . THR A 1 105 ? 7.578 6.675 -20.412 1.00 93.31 105 THR A O 1
ATOM 814 N N . ASN A 1 106 ? 5.911 7.649 -19.284 1.00 92.00 106 ASN A N 1
ATOM 815 C CA . ASN A 1 106 ? 5.535 8.504 -20.408 1.00 92.00 106 ASN A CA 1
ATOM 816 C C . ASN A 1 106 ? 6.536 9.668 -20.600 1.00 92.00 106 ASN A C 1
ATOM 818 O O . ASN A 1 106 ? 7.532 9.801 -19.883 1.00 92.00 106 ASN A O 1
ATOM 822 N N . THR A 1 107 ? 6.250 10.541 -21.566 1.00 96.31 107 THR A N 1
ATOM 823 C CA . THR A 1 107 ? 7.050 11.739 -21.875 1.00 96.31 107 THR A CA 1
ATOM 824 C C . THR A 1 107 ? 7.172 12.725 -20.711 1.00 96.31 107 THR A C 1
ATOM 826 O O . THR A 1 107 ? 8.151 13.458 -20.639 1.00 96.31 107 THR A O 1
ATOM 829 N N . GLU A 1 108 ? 6.218 12.718 -19.780 1.00 96.12 108 GLU A N 1
ATOM 830 C CA . GLU A 1 108 ? 6.199 13.566 -18.582 1.00 96.12 108 GLU A CA 1
ATOM 831 C C . GLU A 1 108 ? 6.872 12.900 -17.369 1.00 96.12 108 GLU A C 1
ATOM 833 O O . GLU A 1 108 ? 6.845 13.452 -16.270 1.00 96.12 108 GLU A O 1
ATOM 838 N N . GLY A 1 109 ? 7.416 11.686 -17.515 1.00 94.12 109 GLY A N 1
ATOM 839 C CA . GLY A 1 109 ? 7.952 10.947 -16.373 1.00 94.12 109 GLY A CA 1
ATOM 840 C C . GLY A 1 109 ? 6.864 10.409 -15.439 1.00 94.12 109 GLY A C 1
ATOM 841 O O . GLY A 1 109 ? 7.059 10.324 -14.227 1.00 94.12 109 GLY A O 1
ATOM 842 N N . THR A 1 110 ? 5.693 10.073 -15.979 1.00 94.12 110 THR A N 1
ATOM 843 C CA . THR A 1 110 ? 4.620 9.385 -15.251 1.00 94.12 110 THR A CA 1
ATOM 844 C C . THR A 1 110 ? 4.687 7.886 -15.515 1.00 94.12 110 THR A C 1
ATOM 846 O O . THR A 1 110 ? 4.609 7.453 -16.664 1.00 94.12 110 THR A O 1
ATOM 849 N N . LEU A 1 111 ? 4.771 7.096 -14.446 1.00 92.31 111 LEU A N 1
ATOM 850 C CA . LEU A 1 111 ? 4.655 5.641 -14.449 1.00 92.31 111 LEU A CA 1
ATOM 851 C C . LEU A 1 111 ? 3.242 5.232 -14.032 1.00 92.31 111 LEU A C 1
ATOM 853 O O . LEU A 1 111 ? 2.712 5.730 -13.037 1.00 92.31 111 LEU A O 1
ATOM 857 N N . ARG A 1 112 ? 2.649 4.289 -14.767 1.00 91.50 112 ARG A N 1
ATOM 858 C CA . ARG A 1 112 ? 1.410 3.605 -14.380 1.00 91.50 112 ARG A CA 1
ATOM 859 C C . ARG A 1 112 ? 1.692 2.116 -14.272 1.00 91.50 112 ARG A C 1
ATOM 861 O O . ARG A 1 112 ? 2.027 1.492 -15.274 1.00 91.50 112 ARG A O 1
ATOM 868 N N . VAL A 1 113 ? 1.541 1.565 -13.075 1.00 89.94 113 VAL A N 1
ATOM 869 C CA . VAL A 1 113 ? 1.703 0.130 -12.810 1.00 89.94 113 VAL A CA 1
ATOM 870 C C . VAL A 1 113 ? 0.353 -0.479 -12.475 1.00 89.94 113 VAL A C 1
ATOM 872 O O . VAL A 1 113 ? -0.499 0.200 -11.905 1.00 89.94 113 VAL A O 1
ATOM 875 N N . SER A 1 114 ? 0.155 -1.748 -12.818 1.00 90.25 114 SER A N 1
ATOM 876 C CA . SER A 1 114 ? -1.010 -2.518 -12.375 1.00 90.25 114 SER A CA 1
ATOM 877 C C . SER A 1 114 ? -0.532 -3.744 -11.615 1.00 90.25 114 SER A C 1
ATOM 879 O O . SER A 1 114 ? 0.224 -4.534 -12.179 1.00 90.25 114 SER A O 1
ATOM 881 N N . LEU A 1 115 ? -0.965 -3.887 -10.363 1.00 89.31 115 LEU A N 1
ATOM 882 C CA . LEU A 1 115 ? -0.581 -4.966 -9.449 1.00 89.31 115 LEU A CA 1
ATOM 883 C C . LEU A 1 115 ? -1.798 -5.421 -8.647 1.00 89.31 115 LEU A C 1
ATOM 885 O O . LEU A 1 115 ? -2.667 -4.609 -8.332 1.00 89.31 115 LEU A O 1
ATOM 889 N N . GLU A 1 116 ? -1.850 -6.690 -8.258 1.00 91.62 116 GLU A N 1
ATOM 890 C CA . GLU A 1 116 ? -2.696 -7.069 -7.125 1.00 91.62 116 GLU A CA 1
ATOM 891 C C . GLU A 1 116 ? -2.224 -6.321 -5.873 1.00 91.62 116 GLU A C 1
ATOM 893 O O . GLU A 1 116 ? -1.039 -5.997 -5.757 1.00 91.62 116 GLU A O 1
ATOM 898 N N . CYS A 1 117 ? -3.136 -6.041 -4.934 1.00 91.06 117 CYS A N 1
ATOM 899 C CA . CYS A 1 117 ? -2.776 -5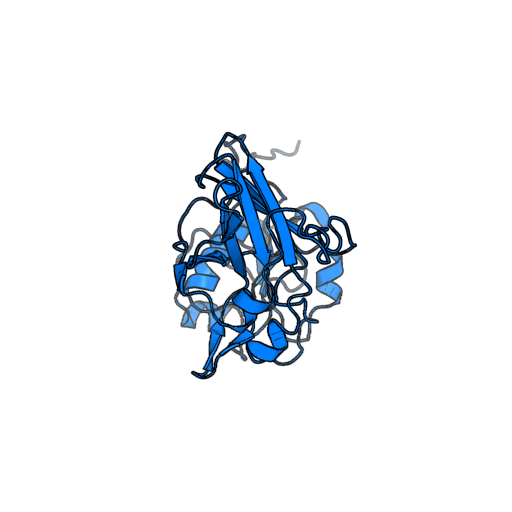.364 -3.689 1.00 91.06 117 CYS A CA 1
ATOM 900 C C . CYS A 1 117 ? -1.639 -6.120 -2.975 1.00 91.06 117 CYS A C 1
ATOM 902 O O . CYS A 1 117 ? -1.880 -7.237 -2.499 1.00 91.06 117 CYS A O 1
ATOM 904 N N . PRO A 1 118 ? -0.435 -5.526 -2.853 1.00 93.94 118 PRO A N 1
ATOM 905 C CA . PRO A 1 118 ? 0.676 -6.195 -2.202 1.00 93.94 118 PRO A CA 1
ATOM 906 C C . PRO A 1 118 ? 0.343 -6.485 -0.743 1.00 93.94 118 PRO A C 1
ATOM 908 O O . PRO A 1 118 ? -0.276 -5.669 -0.049 1.00 93.94 118 PRO A O 1
ATOM 911 N N . GLN A 1 119 ? 0.747 -7.651 -0.257 1.00 94.12 119 GLN A N 1
ATOM 912 C CA . GLN A 1 119 ? 0.628 -7.958 1.160 1.00 94.12 119 GLN A CA 1
ATOM 913 C C . GLN A 1 119 ? 1.700 -7.240 1.993 1.00 94.12 119 GLN A C 1
ATOM 915 O O . GLN A 1 119 ? 2.764 -6.878 1.498 1.00 94.12 119 GLN A O 1
ATOM 920 N N . ILE A 1 120 ? 1.425 -7.078 3.288 1.00 93.31 120 ILE A N 1
ATOM 921 C CA . ILE A 1 120 ? 2.481 -6.825 4.275 1.00 93.31 120 ILE A CA 1
ATOM 922 C C . ILE A 1 120 ? 3.212 -8.132 4.588 1.00 93.31 120 ILE A C 1
ATOM 924 O O . ILE A 1 120 ? 2.582 -9.194 4.629 1.00 93.31 120 ILE A O 1
ATOM 928 N N . TYR A 1 121 ? 4.507 -8.042 4.865 1.00 90.56 121 TYR A N 1
ATOM 929 C CA . TYR A 1 121 ? 5.363 -9.190 5.166 1.00 90.56 121 TYR A CA 1
ATOM 930 C C . TYR A 1 121 ? 6.332 -8.869 6.305 1.00 90.56 121 TYR A C 1
ATOM 932 O O . TYR A 1 121 ? 6.481 -7.709 6.700 1.00 90.56 121 TYR A O 1
ATOM 940 N N . ILE A 1 122 ? 6.960 -9.908 6.852 1.00 87.12 122 ILE A N 1
ATOM 941 C CA . ILE A 1 122 ? 7.991 -9.800 7.888 1.00 87.12 122 ILE A CA 1
ATOM 942 C C . ILE A 1 122 ? 9.366 -10.133 7.305 1.00 87.12 122 ILE A C 1
ATOM 944 O O . ILE A 1 122 ? 9.475 -10.964 6.404 1.00 87.12 122 ILE A O 1
ATOM 948 N N . PHE A 1 123 ? 10.405 -9.475 7.808 1.00 82.81 123 PHE A N 1
ATOM 949 C CA . PHE A 1 123 ? 11.797 -9.722 7.429 1.00 82.81 123 PHE A CA 1
ATOM 950 C C . PHE A 1 123 ? 12.588 -10.364 8.580 1.00 82.81 123 PHE A C 1
ATOM 952 O O . PHE A 1 123 ? 12.086 -10.423 9.704 1.00 82.81 123 PHE A O 1
ATOM 959 N N . ASP A 1 124 ? 13.819 -10.816 8.324 1.00 77.69 124 ASP A N 1
ATOM 960 C CA . ASP A 1 124 ? 14.648 -11.584 9.275 1.00 77.69 124 ASP A CA 1
ATOM 961 C C . ASP A 1 124 ? 14.806 -10.924 10.655 1.00 77.69 124 ASP A C 1
ATOM 963 O O . ASP A 1 124 ? 14.881 -11.586 11.688 1.00 77.69 124 ASP A O 1
ATOM 967 N N . ASN A 1 125 ? 14.824 -9.593 10.693 1.00 78.44 125 ASN A N 1
ATOM 968 C CA . ASN A 1 125 ? 14.950 -8.801 11.918 1.00 78.44 125 ASN A CA 1
ATOM 969 C C . ASN A 1 125 ? 13.619 -8.586 12.669 1.00 78.44 125 ASN A C 1
ATOM 971 O O . ASN A 1 125 ? 13.569 -7.812 13.624 1.00 78.44 125 ASN A O 1
ATOM 975 N N . GLY A 1 126 ? 12.534 -9.226 12.229 1.00 79.56 126 GLY A N 1
ATOM 976 C CA . GLY A 1 126 ? 11.195 -9.083 12.797 1.00 79.56 126 GLY A CA 1
ATOM 977 C C . GLY A 1 126 ? 10.461 -7.801 12.389 1.00 79.56 126 GLY A C 1
ATOM 978 O O . GLY A 1 126 ? 9.335 -7.579 12.840 1.00 79.56 126 GLY A O 1
ATOM 979 N N . ILE A 1 127 ? 11.059 -6.956 11.540 1.00 83.00 127 ILE A N 1
ATOM 980 C CA . ILE A 1 127 ? 10.410 -5.743 11.036 1.00 83.00 127 ILE A CA 1
ATOM 981 C C . ILE A 1 127 ? 9.304 -6.136 10.058 1.00 83.00 127 ILE A C 1
ATOM 983 O O . ILE A 1 127 ? 9.499 -6.946 9.149 1.00 83.00 127 ILE A O 1
ATOM 987 N N . VAL A 1 128 ? 8.131 -5.533 10.249 1.00 86.25 128 VAL A N 1
ATOM 988 C CA . VAL A 1 128 ? 7.000 -5.649 9.331 1.00 86.25 128 VAL A CA 1
ATOM 989 C C . VAL A 1 128 ? 7.080 -4.520 8.323 1.00 86.25 128 VAL A C 1
ATOM 991 O O . VAL A 1 128 ? 7.098 -3.350 8.701 1.00 86.25 128 VAL A O 1
ATOM 994 N N . TYR A 1 129 ? 7.076 -4.866 7.044 1.00 86.19 129 TYR A N 1
ATOM 995 C CA . TYR A 1 129 ? 7.103 -3.882 5.975 1.00 86.19 129 TYR A CA 1
ATOM 996 C C . TYR A 1 129 ? 5.676 -3.539 5.529 1.00 86.19 129 TYR A C 1
ATOM 998 O O . TYR A 1 129 ? 4.848 -4.444 5.356 1.00 86.19 129 TYR A O 1
ATOM 1006 N N . PRO A 1 130 ? 5.357 -2.243 5.341 1.00 90.25 130 PRO A N 1
ATOM 1007 C CA . PRO A 1 130 ? 4.071 -1.826 4.801 1.00 90.25 130 PRO A CA 1
ATOM 1008 C C . PRO A 1 130 ? 3.912 -2.262 3.353 1.00 90.25 130 PRO A C 1
ATOM 1010 O O . PRO A 1 130 ? 4.870 -2.668 2.704 1.00 90.25 130 PRO A O 1
ATOM 1013 N N . ARG A 1 131 ? 2.697 -2.151 2.821 1.00 92.00 131 ARG A N 1
ATOM 1014 C CA . ARG A 1 131 ? 2.431 -2.474 1.417 1.00 92.00 131 ARG A CA 1
ATOM 1015 C C . ARG A 1 131 ? 3.210 -1.529 0.516 1.00 92.00 131 ARG A C 1
ATOM 1017 O O . ARG A 1 131 ? 3.116 -0.311 0.660 1.00 92.00 131 ARG A O 1
ATOM 1024 N N . HIS A 1 132 ? 3.960 -2.087 -0.417 1.00 92.69 132 HIS A N 1
ATOM 1025 C CA . HIS A 1 132 ? 4.716 -1.338 -1.408 1.00 92.69 132 HIS A CA 1
ATOM 1026 C C . HIS A 1 132 ? 4.888 -2.177 -2.669 1.00 92.69 132 HIS A C 1
ATOM 1028 O O . HIS A 1 132 ? 4.635 -3.383 -2.674 1.00 92.69 132 HIS A O 1
ATOM 1034 N N . PHE A 1 133 ? 5.319 -1.521 -3.735 1.00 93.62 133 PHE A N 1
ATOM 1035 C CA . PHE A 1 133 ? 5.909 -2.189 -4.880 1.00 93.62 133 PHE A CA 1
ATOM 1036 C C . PHE A 1 133 ? 7.294 -1.620 -5.143 1.00 93.62 133 PHE A C 1
ATOM 1038 O O . PHE A 1 133 ? 7.651 -0.532 -4.685 1.00 93.62 133 PHE A O 1
ATOM 1045 N N . HIS A 1 134 ? 8.054 -2.369 -5.912 1.00 94.00 134 HIS A N 1
ATOM 1046 C CA . HIS A 1 134 ? 9.372 -2.025 -6.377 1.00 94.00 134 HIS A CA 1
ATOM 1047 C C . HIS A 1 134 ? 9.369 -1.813 -7.882 1.00 94.00 134 HIS A C 1
ATOM 1049 O O . HIS A 1 134 ? 8.565 -2.413 -8.601 1.00 94.00 134 HIS A O 1
ATOM 1055 N N . PHE A 1 135 ? 10.289 -0.995 -8.376 1.00 94.00 135 PHE A N 1
ATOM 1056 C CA . PHE A 1 135 ? 10.540 -0.901 -9.803 1.00 94.00 135 PHE A CA 1
ATOM 1057 C C . PHE A 1 135 ? 12.007 -0.619 -10.125 1.00 94.00 135 PHE A C 1
ATOM 1059 O O . PHE A 1 135 ? 12.731 -0.030 -9.327 1.00 94.00 135 PHE A O 1
ATOM 1066 N N . VAL A 1 136 ? 12.432 -1.030 -11.316 1.00 93.62 136 VAL A N 1
ATOM 1067 C CA . VAL A 1 136 ? 13.792 -0.855 -11.839 1.00 93.62 136 VAL A CA 1
ATOM 1068 C C . VAL A 1 136 ? 13.698 -0.216 -13.218 1.00 93.62 136 VAL A C 1
ATOM 1070 O O . VAL A 1 136 ? 12.829 -0.580 -14.015 1.00 93.62 136 VAL A O 1
ATOM 1073 N N . TYR A 1 137 ? 14.571 0.750 -13.502 1.00 93.62 137 TYR A N 1
ATOM 1074 C CA . TYR A 1 137 ? 14.660 1.350 -14.831 1.00 93.62 137 TYR A CA 1
ATOM 1075 C C . TYR A 1 137 ? 15.448 0.456 -15.779 1.00 93.62 137 TYR A C 1
ATOM 1077 O O . TYR A 1 137 ? 16.495 -0.062 -15.419 1.00 93.62 137 TYR A O 1
ATOM 1085 N N . GLY A 1 138 ? 14.984 0.334 -17.014 1.00 92.00 138 GLY A N 1
ATOM 1086 C CA . GLY A 1 138 ? 15.769 -0.208 -18.116 1.00 92.00 138 GLY A CA 1
ATOM 1087 C C . GLY A 1 138 ? 16.401 0.900 -18.946 1.00 92.00 138 GLY A C 1
ATOM 1088 O O . GLY A 1 138 ? 15.954 2.050 -18.902 1.00 92.00 138 GLY A O 1
ATOM 1089 N N . ASP A 1 139 ? 17.419 0.558 -19.724 1.00 89.19 139 ASP A N 1
ATOM 1090 C CA . ASP A 1 139 ? 17.945 1.341 -20.833 1.00 89.19 139 ASP A CA 1
ATOM 1091 C C . ASP A 1 139 ? 17.809 0.551 -22.132 1.00 89.19 139 ASP A C 1
ATOM 1093 O O . ASP A 1 139 ? 18.537 -0.401 -22.397 1.00 89.19 139 ASP A O 1
ATOM 1097 N N . GLU A 1 140 ? 16.865 0.952 -22.975 1.00 83.50 140 GLU A N 1
ATOM 1098 C CA . GLU A 1 140 ? 16.669 0.308 -24.269 1.00 83.50 140 GLU A CA 1
ATOM 1099 C C . GLU A 1 140 ? 17.816 0.556 -25.249 1.00 83.50 140 GLU A C 1
ATOM 1101 O O . GLU A 1 140 ? 17.868 -0.154 -26.244 1.00 83.50 140 GLU A O 1
ATOM 1106 N N . THR A 1 141 ? 18.725 1.510 -25.008 1.00 83.88 141 THR A N 1
ATOM 1107 C CA . THR A 1 141 ? 19.890 1.812 -25.862 1.00 83.88 141 THR A CA 1
ATOM 1108 C C . THR A 1 141 ? 21.048 0.866 -25.570 1.00 83.88 141 THR A C 1
ATOM 1110 O O . THR A 1 141 ? 21.646 0.330 -26.508 1.00 83.88 141 THR A O 1
ATOM 1113 N N . THR A 1 142 ? 21.339 0.616 -24.292 1.00 87.62 142 THR A N 1
ATOM 1114 C CA . THR A 1 142 ? 22.373 -0.355 -23.890 1.00 87.62 142 THR A CA 1
ATOM 1115 C C . THR A 1 142 ? 21.823 -1.780 -23.824 1.00 87.62 142 THR A C 1
ATOM 1117 O O . THR A 1 142 ? 22.548 -2.734 -24.084 1.00 87.62 142 THR A O 1
ATOM 1120 N N . GLY A 1 143 ? 20.518 -1.934 -23.584 1.00 84.12 143 GLY A N 1
ATOM 1121 C CA . GLY A 1 143 ? 19.874 -3.223 -23.339 1.00 84.12 143 GLY A CA 1
ATOM 1122 C C . GLY A 1 143 ? 19.999 -3.700 -21.889 1.00 84.12 143 GLY A C 1
ATOM 1123 O O . GLY A 1 143 ? 19.744 -4.875 -21.628 1.00 84.12 143 GLY A O 1
ATOM 1124 N N . GLU A 1 144 ? 20.369 -2.815 -20.962 1.00 89.25 144 GLU A N 1
ATOM 1125 C CA . GLU A 1 144 ? 20.669 -3.142 -19.564 1.00 89.25 144 GLU A CA 1
ATOM 1126 C C . GLU A 1 144 ? 19.630 -2.569 -18.594 1.00 89.25 144 GLU A C 1
ATOM 1128 O O . GLU A 1 144 ? 19.003 -1.540 -18.853 1.00 89.25 144 GLU A O 1
ATOM 1133 N N . TRP A 1 145 ? 19.458 -3.239 -17.457 1.00 92.31 145 TRP A N 1
ATOM 1134 C CA . TRP A 1 145 ? 18.687 -2.730 -16.325 1.00 92.31 145 TRP A CA 1
ATOM 1135 C C . TRP A 1 145 ? 19.594 -1.966 -15.363 1.00 92.31 145 TRP A C 1
ATOM 1137 O O . TRP A 1 145 ? 20.773 -2.277 -15.249 1.00 92.31 145 TRP A O 1
ATOM 1147 N N . ASP A 1 146 ? 19.031 -0.977 -14.676 1.00 91.81 146 ASP A N 1
ATOM 1148 C CA . ASP A 1 146 ? 19.688 -0.265 -13.581 1.00 91.81 146 ASP A CA 1
ATOM 1149 C C . ASP A 1 146 ? 19.925 -1.228 -12.403 1.00 91.81 146 ASP A C 1
ATOM 1151 O O . ASP A 1 146 ? 19.108 -2.112 -12.133 1.00 91.81 146 ASP A O 1
ATOM 1155 N N . ASP A 1 147 ? 21.017 -1.035 -11.669 1.00 88.56 147 ASP A N 1
ATOM 1156 C CA . ASP A 1 147 ? 21.374 -1.877 -10.517 1.00 88.56 147 ASP A CA 1
ATOM 1157 C C . ASP A 1 147 ? 20.562 -1.520 -9.262 1.00 88.56 147 ASP A C 1
ATOM 1159 O O . ASP A 1 147 ? 20.615 -2.212 -8.239 1.00 88.56 147 ASP A O 1
ATOM 1163 N N . MET A 1 148 ? 19.814 -0.416 -9.335 1.00 86.06 148 MET A N 1
ATOM 1164 C CA . MET A 1 148 ? 19.082 0.163 -8.223 1.00 86.06 148 MET A CA 1
ATOM 1165 C C . MET A 1 148 ? 17.577 -0.081 -8.340 1.00 86.06 148 MET A C 1
ATOM 1167 O O . MET A 1 148 ? 16.901 0.419 -9.244 1.00 86.06 148 MET A O 1
ATOM 1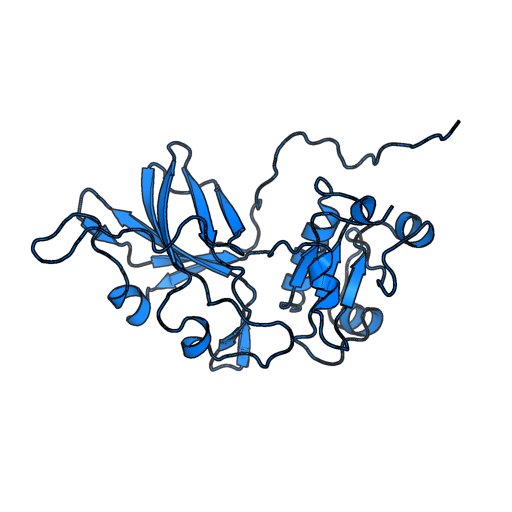171 N N . VAL A 1 149 ? 17.030 -0.764 -7.338 1.00 88.19 149 VAL A N 1
ATOM 1172 C CA . VAL A 1 149 ? 15.589 -0.938 -7.153 1.00 88.19 149 VAL A CA 1
ATOM 1173 C C . VAL A 1 149 ? 15.026 0.274 -6.425 1.00 88.19 149 VAL A C 1
ATOM 1175 O O . VAL A 1 149 ? 15.565 0.699 -5.408 1.00 88.19 149 VAL A O 1
ATOM 1178 N N . GLN A 1 150 ? 13.932 0.824 -6.941 1.00 90.50 150 GLN A N 1
ATOM 1179 C CA . GLN A 1 150 ? 13.157 1.896 -6.322 1.00 90.50 150 GLN A CA 1
ATOM 1180 C C . GLN A 1 150 ? 11.955 1.309 -5.584 1.00 90.50 150 GLN A C 1
ATOM 1182 O O . GLN A 1 150 ? 11.272 0.452 -6.135 1.00 90.50 150 GLN A O 1
ATOM 1187 N N . THR A 1 151 ? 11.644 1.808 -4.390 1.00 88.44 151 THR A N 1
ATOM 1188 C CA . THR A 1 151 ? 10.507 1.343 -3.575 1.00 88.44 151 THR A CA 1
ATOM 1189 C C . THR A 1 151 ? 9.432 2.415 -3.451 1.00 88.44 151 THR A C 1
ATOM 1191 O O . THR A 1 151 ? 9.727 3.559 -3.108 1.00 88.44 151 THR A O 1
ATOM 1194 N N . VAL A 1 152 ? 8.174 2.036 -3.681 1.00 89.56 152 VAL A N 1
ATOM 1195 C CA . VAL A 1 152 ? 7.007 2.923 -3.620 1.00 89.56 152 VAL A CA 1
ATOM 1196 C C . VAL A 1 152 ? 5.941 2.313 -2.708 1.00 89.56 152 VAL A C 1
ATOM 1198 O O . VAL A 1 152 ? 5.357 1.285 -3.063 1.00 89.56 152 VAL A O 1
ATOM 1201 N N . PRO A 1 153 ? 5.636 2.921 -1.548 1.00 88.00 153 PRO A N 1
ATOM 1202 C CA . PRO A 1 153 ? 4.542 2.459 -0.708 1.00 88.00 153 PRO A CA 1
ATOM 1203 C C . PRO A 1 153 ? 3.197 2.677 -1.386 1.00 88.00 153 PRO A C 1
ATOM 1205 O O . PRO A 1 153 ? 2.995 3.635 -2.134 1.00 88.00 153 PRO A O 1
ATOM 1208 N N . VAL A 1 154 ? 2.257 1.787 -1.091 1.00 89.69 154 VAL A N 1
ATOM 1209 C CA . VAL A 1 154 ? 0.912 1.831 -1.649 1.00 89.69 154 VAL A CA 1
ATOM 1210 C C . VAL A 1 154 ? -0.137 1.697 -0.566 1.00 89.69 154 VAL A C 1
ATOM 1212 O O . VAL A 1 154 ? 0.020 0.976 0.416 1.00 89.69 154 VAL A O 1
ATOM 1215 N N . LEU A 1 155 ? -1.252 2.377 -0.792 1.00 89.94 155 LEU A N 1
ATOM 1216 C CA . LEU A 1 155 ? -2.470 2.202 -0.026 1.00 89.94 155 LEU A CA 1
ATOM 1217 C C . LEU A 1 155 ? -3.489 1.535 -0.944 1.00 89.94 155 LEU A C 1
ATOM 1219 O O . LEU A 1 155 ? -3.915 2.134 -1.931 1.00 89.94 155 LEU A O 1
ATOM 1223 N N . CYS A 1 156 ? -3.833 0.285 -0.648 1.00 91.44 156 CYS A N 1
ATOM 1224 C CA . CYS A 1 156 ? -4.759 -0.468 -1.482 1.00 91.44 156 CYS A CA 1
ATOM 1225 C C . CYS A 1 156 ? -6.196 -0.004 -1.272 1.00 91.44 156 CYS A C 1
ATOM 1227 O O . CYS A 1 156 ? -6.669 0.078 -0.135 1.00 91.44 156 CYS A O 1
ATOM 1229 N N . ILE A 1 157 ? -6.890 0.222 -2.381 1.00 90.81 157 ILE A N 1
ATOM 1230 C CA . ILE A 1 157 ? -8.320 0.496 -2.410 1.00 90.81 157 ILE A CA 1
ATOM 1231 C C . ILE A 1 157 ? -9.081 -0.816 -2.203 1.00 90.81 157 ILE A C 1
ATOM 1233 O O . ILE A 1 157 ? -8.709 -1.852 -2.756 1.00 90.81 157 ILE A O 1
ATOM 1237 N N . VAL A 1 158 ? -10.133 -0.780 -1.396 1.00 91.44 158 VAL A N 1
ATOM 1238 C CA . VAL A 1 158 ? -11.062 -1.892 -1.192 1.00 91.44 158 VAL A CA 1
ATOM 1239 C C . VAL A 1 158 ? -12.491 -1.429 -1.442 1.00 91.44 158 VAL A C 1
ATOM 1241 O O . VAL A 1 158 ? -12.830 -0.274 -1.187 1.00 91.44 158 VAL A O 1
ATOM 1244 N N . GLU A 1 159 ? -13.316 -2.342 -1.942 1.00 90.62 159 GLU A N 1
ATOM 1245 C CA . GLU A 1 159 ? -14.742 -2.116 -2.182 1.00 90.62 159 GLU A CA 1
ATOM 1246 C C . GLU A 1 159 ? -15.572 -2.368 -0.913 1.00 90.62 159 GLU A C 1
ATOM 1248 O O . GLU A 1 159 ? -15.109 -3.086 -0.024 1.00 90.62 159 GLU A O 1
ATOM 1253 N N . PRO A 1 160 ? -16.814 -1.855 -0.816 1.00 92.00 160 PRO A N 1
ATOM 1254 C CA . PRO A 1 160 ? -17.698 -2.092 0.329 1.00 92.00 160 PRO A CA 1
ATOM 1255 C C . PRO A 1 160 ? -17.824 -3.564 0.751 1.00 92.00 160 PRO A C 1
ATOM 1257 O O . PRO A 1 160 ? -17.715 -3.873 1.936 1.00 92.00 160 PRO A O 1
ATOM 1260 N N . SER A 1 161 ? -17.947 -4.489 -0.206 1.00 91.69 161 SER A N 1
ATOM 1261 C CA . SER A 1 161 ? -18.063 -5.933 0.066 1.00 91.69 161 SER A CA 1
ATOM 1262 C C . SER A 1 161 ? -16.818 -6.548 0.717 1.00 91.69 161 SER A C 1
ATOM 1264 O O . SER A 1 161 ? -16.853 -7.670 1.213 1.00 91.69 161 SER A O 1
ATOM 1266 N N . PHE A 1 162 ? -15.682 -5.846 0.718 1.00 92.44 162 PHE A N 1
ATOM 1267 C CA . PHE A 1 162 ? -14.488 -6.294 1.427 1.00 92.44 162 PHE A CA 1
ATOM 1268 C C . PHE A 1 162 ? -14.689 -6.307 2.944 1.00 92.44 162 PHE A C 1
ATOM 1270 O O . PHE A 1 162 ? -14.054 -7.117 3.624 1.00 92.44 162 PHE A O 1
ATOM 1277 N N . LEU A 1 163 ? -15.571 -5.454 3.479 1.00 93.81 163 LEU A N 1
ATOM 1278 C CA . LEU A 1 163 ? -15.857 -5.396 4.914 1.00 93.81 163 LEU A CA 1
ATOM 1279 C C . LEU A 1 163 ? -16.364 -6.746 5.447 1.00 93.81 163 LEU A C 1
ATOM 1281 O O . LEU A 1 163 ? -15.959 -7.157 6.533 1.00 93.81 163 LEU A O 1
ATOM 1285 N N . ASP A 1 164 ? -17.119 -7.489 4.636 1.00 92.75 164 ASP A N 1
ATOM 1286 C CA . ASP A 1 164 ? -17.636 -8.823 4.971 1.00 92.75 164 ASP A CA 1
ATOM 1287 C C . ASP A 1 164 ? -16.529 -9.885 5.089 1.00 92.75 164 ASP A C 1
ATOM 1289 O O . ASP A 1 164 ? -16.701 -10.928 5.720 1.00 92.75 164 ASP A O 1
ATOM 1293 N N . SER A 1 165 ? -15.367 -9.631 4.481 1.00 92.00 165 SER A N 1
ATOM 1294 C CA . SER A 1 165 ? -14.216 -10.539 4.508 1.00 92.00 165 SER A CA 1
ATOM 1295 C C . SER A 1 165 ? -13.282 -10.311 5.699 1.00 92.00 165 SER A C 1
ATOM 1297 O O . SER A 1 165 ? -12.329 -11.075 5.896 1.00 92.00 165 SER A O 1
ATOM 1299 N N . LEU A 1 166 ? -13.523 -9.261 6.491 1.00 94.19 166 LEU A N 1
ATOM 1300 C CA . LEU A 1 166 ? -12.633 -8.880 7.576 1.00 94.19 166 LEU A CA 1
ATOM 1301 C C . LEU A 1 166 ? -12.654 -9.912 8.715 1.00 94.19 166 LEU A C 1
ATOM 1303 O O . LEU A 1 166 ? -13.715 -10.357 9.157 1.00 94.19 166 LEU A O 1
ATOM 1307 N N . PRO A 1 167 ? -11.483 -10.284 9.261 1.00 93.50 167 PRO A N 1
ATOM 1308 C CA . PRO A 1 167 ? -11.428 -11.168 10.414 1.00 93.50 167 PRO A CA 1
ATOM 1309 C C . PRO A 1 167 ? -11.960 -10.463 11.668 1.00 93.50 167 PRO A C 1
ATOM 1311 O O . PRO A 1 167 ? -11.865 -9.240 11.816 1.00 93.50 167 PRO A O 1
ATOM 1314 N N . ARG A 1 168 ? -12.429 -11.252 12.645 1.00 91.69 168 ARG A N 1
ATOM 1315 C CA . ARG A 1 168 ? -12.774 -10.730 13.976 1.00 91.69 168 ARG A CA 1
ATOM 1316 C C . ARG A 1 168 ? -11.605 -9.934 14.557 1.00 91.69 168 ARG A C 1
ATOM 1318 O O . ARG A 1 168 ? -10.471 -10.410 14.583 1.00 91.69 168 ARG A O 1
ATOM 1325 N N . GLY A 1 169 ? -11.906 -8.745 15.071 1.00 92.38 169 GLY A N 1
ATOM 1326 C CA . GLY A 1 169 ? -10.907 -7.844 15.645 1.00 92.38 169 GLY A CA 1
ATOM 1327 C C . GLY A 1 169 ? -10.311 -6.836 14.661 1.00 92.38 169 GLY A C 1
ATOM 1328 O O . GLY A 1 169 ? -9.600 -5.947 15.120 1.00 92.38 169 GLY A O 1
ATOM 1329 N N . ALA A 1 170 ? -10.623 -6.919 13.361 1.00 96.06 170 ALA A N 1
ATOM 1330 C CA . ALA A 1 170 ? -10.353 -5.833 12.420 1.00 96.06 170 ALA A CA 1
ATOM 1331 C C . ALA A 1 170 ? -11.047 -4.529 12.855 1.00 96.06 170 ALA A C 1
ATOM 1333 O O . ALA A 1 170 ? -11.984 -4.538 13.666 1.00 96.06 170 ALA A O 1
ATOM 1334 N N . ARG A 1 171 ? -10.562 -3.399 12.336 1.00 97.56 171 ARG A N 1
ATOM 1335 C CA . ARG A 1 171 ? -11.087 -2.067 12.647 1.00 97.56 171 ARG A CA 1
ATOM 1336 C C . ARG A 1 171 ? -11.500 -1.344 11.384 1.00 97.56 171 ARG A C 1
ATOM 1338 O O . ARG A 1 171 ? -10.715 -1.250 10.449 1.00 97.56 171 ARG A O 1
ATOM 1345 N N . VAL A 1 172 ? -12.716 -0.813 11.396 1.00 97.88 172 VAL A N 1
ATOM 1346 C CA . VAL A 1 172 ? -13.196 0.147 10.403 1.00 97.88 172 VAL A CA 1
ATOM 1347 C C . VAL A 1 172 ? -13.104 1.526 11.045 1.00 97.88 172 VAL A C 1
ATOM 1349 O O . VAL A 1 172 ? -13.550 1.709 12.176 1.00 97.88 172 VAL A O 1
ATOM 1352 N N . VAL A 1 173 ? -12.458 2.472 10.373 1.00 98.50 173 VAL A N 1
ATOM 1353 C CA . VAL A 1 173 ? -12.071 3.761 10.952 1.00 98.50 173 VAL A CA 1
ATOM 1354 C C . VAL A 1 173 ? -12.587 4.900 10.089 1.00 98.50 173 VAL A C 1
ATOM 1356 O O . VAL A 1 173 ? -12.266 4.978 8.903 1.00 98.50 173 VAL A O 1
ATOM 1359 N N . ASP A 1 174 ? -13.367 5.784 10.703 1.00 98.31 174 ASP A N 1
ATOM 1360 C CA . ASP A 1 174 ? -13.854 7.004 10.067 1.00 98.31 174 ASP A CA 1
ATOM 1361 C C . ASP A 1 174 ? -12.843 8.134 10.261 1.00 98.31 174 ASP A C 1
ATOM 1363 O O . ASP A 1 174 ? -12.564 8.543 11.391 1.00 98.31 174 ASP A O 1
ATOM 1367 N N . ALA A 1 175 ? -12.298 8.626 9.152 1.00 98.12 175 ALA A N 1
ATOM 1368 C CA . ALA A 1 175 ? -11.307 9.694 9.139 1.00 98.12 175 ALA A CA 1
ATOM 1369 C C . ALA A 1 175 ? -11.914 11.106 9.097 1.00 98.12 175 ALA A C 1
ATOM 1371 O O . ALA A 1 175 ? -11.172 12.093 9.100 1.00 98.12 175 ALA A O 1
ATOM 1372 N N . ARG A 1 176 ? -13.244 11.228 8.993 1.00 97.19 176 ARG A N 1
ATOM 1373 C CA . ARG A 1 176 ? -13.937 12.522 8.964 1.00 97.19 176 ARG A CA 1
ATOM 1374 C C . ARG A 1 176 ? -13.867 13.221 10.331 1.00 97.19 176 ARG A C 1
ATOM 1376 O O . ARG A 1 176 ? -13.644 12.561 11.346 1.00 97.19 176 ARG A O 1
ATOM 1383 N N . PRO A 1 177 ? -14.121 14.543 10.381 1.00 96.44 177 PRO A N 1
ATOM 1384 C CA . PRO A 1 177 ? -14.338 15.247 11.638 1.00 96.44 177 PRO A CA 1
ATOM 1385 C C . PRO A 1 177 ? -15.438 14.582 12.471 1.00 96.44 177 PRO A C 1
ATOM 1387 O O . PRO A 1 177 ? -16.403 14.032 11.924 1.00 96.44 177 PRO A O 1
ATOM 1390 N N . LEU A 1 178 ? -15.294 14.655 13.795 1.00 96.06 178 LEU A N 1
ATOM 1391 C CA . LEU A 1 178 ? -16.156 13.963 14.755 1.00 96.06 178 LEU A CA 1
ATOM 1392 C C . LEU A 1 178 ? -17.642 14.306 14.564 1.00 96.06 178 LEU A C 1
ATOM 1394 O O . LEU A 1 178 ? -18.505 13.451 14.755 1.00 96.06 178 LEU A O 1
ATOM 1398 N N . GLU A 1 179 ? -17.951 15.529 14.141 1.00 96.12 179 GLU A N 1
ATOM 1399 C CA . GLU A 1 179 ? -19.318 15.994 13.912 1.00 96.12 179 GLU A CA 1
ATOM 1400 C C . GLU A 1 179 ? -20.017 15.197 12.803 1.00 96.12 179 GLU A C 1
ATOM 1402 O O . GLU A 1 179 ? -21.209 14.913 12.912 1.00 96.12 179 GLU A O 1
ATOM 1407 N N . TYR A 1 180 ? -19.293 14.805 11.748 1.00 95.69 180 TYR A N 1
ATOM 1408 C CA . TYR A 1 180 ? -19.850 13.975 10.675 1.00 95.69 180 TYR A CA 1
ATOM 1409 C C . TYR A 1 180 ? -20.044 12.533 11.128 1.00 95.69 180 TYR A C 1
ATOM 1411 O O . TYR A 1 180 ? -21.070 11.937 10.812 1.00 95.69 180 TYR A O 1
ATOM 1419 N N . PHE A 1 181 ? -19.099 11.990 11.900 1.00 96.88 181 PHE A N 1
ATOM 1420 C CA . PHE A 1 181 ? -19.237 10.659 12.490 1.00 96.88 181 PHE A CA 1
ATOM 1421 C C . PHE A 1 181 ? -20.486 10.578 13.380 1.00 96.88 181 PHE A C 1
ATOM 1423 O O . PHE A 1 181 ? -21.276 9.644 13.266 1.00 96.88 181 PHE A O 1
ATOM 1430 N N . GLN A 1 182 ? -20.721 11.587 14.225 1.00 96.62 182 GLN A N 1
ATOM 1431 C CA . GLN A 1 182 ? -21.891 11.646 15.110 1.00 96.62 182 GLN A CA 1
ATOM 1432 C C . GLN A 1 182 ? -23.228 11.740 14.361 1.00 96.62 182 GLN A C 1
ATOM 1434 O O . GLN A 1 182 ? -24.242 11.273 14.872 1.00 96.62 182 GLN A O 1
ATOM 1439 N N . GLN A 1 183 ? -23.242 12.326 13.161 1.00 95.50 183 GLN A N 1
ATOM 1440 C CA . GLN A 1 183 ? -24.439 12.396 12.313 1.00 95.50 183 GLN A CA 1
ATOM 1441 C C . GLN A 1 183 ? -24.762 11.064 11.625 1.00 95.50 183 GLN A C 1
ATOM 1443 O O . GLN A 1 183 ? -25.905 10.843 11.230 1.00 95.50 183 GLN A O 1
ATOM 1448 N N . GLY A 1 184 ? -23.770 10.186 11.479 1.00 95.38 184 GLY A N 1
ATOM 1449 C CA . GLY A 1 184 ? -23.920 8.858 10.900 1.00 95.38 184 GLY A CA 1
ATOM 1450 C C . GLY A 1 184 ? -22.584 8.315 10.400 1.00 95.38 184 GLY A C 1
ATOM 1451 O O . GLY A 1 184 ? -21.743 9.063 9.902 1.00 95.38 184 GLY A O 1
ATOM 1452 N N . HIS A 1 185 ? -22.378 7.012 10.544 1.00 96.62 185 HIS A N 1
ATOM 1453 C CA . HIS A 1 185 ? -21.133 6.316 10.223 1.00 96.62 185 HIS A CA 1
ATOM 1454 C C . HIS A 1 185 ? -21.419 4.842 9.915 1.00 96.62 185 HIS A C 1
ATOM 1456 O O . HIS A 1 185 ? -22.510 4.346 10.194 1.00 96.62 185 HIS A O 1
ATOM 1462 N N . LEU A 1 186 ? -20.443 4.143 9.333 1.00 95.81 186 LEU A N 1
ATOM 1463 C CA . LEU A 1 186 ? -20.550 2.700 9.101 1.00 95.81 186 LEU A CA 1
ATOM 1464 C C . LEU A 1 186 ? -20.687 1.950 10.428 1.00 95.81 186 LEU A C 1
ATOM 1466 O O . LEU A 1 186 ? -20.007 2.280 11.400 1.00 95.81 186 LEU A O 1
ATOM 1470 N N . GLU A 1 187 ? -21.540 0.928 10.461 1.00 93.12 187 GLU A N 1
ATOM 1471 C CA . GLU A 1 187 ? -21.779 0.139 11.668 1.00 93.12 187 GLU A CA 1
ATOM 1472 C C . GLU A 1 187 ? -20.467 -0.436 12.230 1.00 93.12 187 GLU A C 1
ATOM 1474 O O . GLU A 1 187 ? -19.641 -0.999 11.510 1.00 93.12 187 GLU A O 1
ATOM 1479 N N . GLY A 1 188 ? -20.252 -0.252 13.535 1.00 93.88 188 GLY A N 1
ATOM 1480 C CA . GLY A 1 188 ? -19.042 -0.709 14.223 1.00 93.88 188 GLY A CA 1
ATOM 1481 C C . GLY A 1 188 ? -17.772 0.099 13.924 1.00 93.88 188 GLY A C 1
ATOM 1482 O O . GLY A 1 188 ? -16.705 -0.260 14.430 1.00 93.88 188 GLY A O 1
ATOM 1483 N N . ALA A 1 189 ? -17.851 1.178 13.136 1.00 97.50 189 ALA A N 1
ATOM 1484 C CA . ALA A 1 189 ? -16.708 2.046 12.889 1.00 97.50 189 ALA A CA 1
ATOM 1485 C C . ALA A 1 189 ? -16.294 2.837 14.138 1.00 97.50 189 ALA A C 1
ATOM 1487 O O . ALA A 1 189 ? -17.116 3.218 14.970 1.00 97.50 189 ALA A O 1
ATOM 1488 N N . VAL A 1 190 ? -14.999 3.136 14.235 1.00 98.06 190 VAL A N 1
ATOM 1489 C CA . VAL A 1 190 ? -14.423 3.985 15.283 1.00 98.06 190 VAL A CA 1
ATOM 1490 C C . VAL A 1 190 ? -13.988 5.315 14.671 1.00 98.06 190 VAL A C 1
ATOM 1492 O O . VAL A 1 190 ? -13.332 5.336 13.631 1.00 98.06 190 VAL A O 1
ATOM 1495 N N . SER A 1 191 ? -14.335 6.428 15.316 1.00 98.12 191 SER A N 1
ATOM 1496 C CA . SER A 1 191 ? -13.908 7.763 14.885 1.00 98.12 191 SER A CA 1
ATOM 1497 C C . SER A 1 191 ? -12.423 7.981 15.175 1.00 98.12 191 SER A C 1
ATOM 1499 O O . SER A 1 191 ? -11.982 7.833 16.317 1.00 98.12 191 SER A O 1
ATOM 1501 N N . LEU A 1 192 ? -11.667 8.400 14.163 1.00 98.19 192 LEU A N 1
ATOM 1502 C CA . LEU A 1 192 ? -10.280 8.839 14.304 1.00 98.19 192 LEU A CA 1
ATOM 1503 C C . LEU A 1 192 ? -10.012 9.977 13.295 1.00 98.19 192 LEU A C 1
ATOM 1505 O O . LEU A 1 192 ? -9.486 9.717 12.218 1.00 98.19 192 LEU A O 1
ATOM 1509 N N . PRO A 1 193 ? -10.437 11.222 13.586 1.00 97.44 193 PRO A N 1
ATOM 1510 C CA . PRO A 1 193 ? -10.340 12.335 12.639 1.00 97.44 193 PRO A CA 1
ATOM 1511 C C . PRO A 1 193 ? -8.920 12.597 12.113 1.00 97.44 193 PRO A C 1
ATOM 1513 O O . PRO A 1 193 ? -7.960 12.680 12.876 1.00 97.44 193 PRO A O 1
ATOM 1516 N N . ALA A 1 194 ? -8.782 12.767 10.795 1.00 95.94 194 ALA A N 1
ATOM 1517 C CA . ALA A 1 194 ? -7.482 12.932 10.132 1.00 95.94 194 ALA A CA 1
ATOM 1518 C C . ALA A 1 194 ? -6.765 14.264 10.423 1.00 95.94 194 ALA A C 1
ATOM 1520 O O . ALA A 1 194 ? -5.603 14.434 10.061 1.00 95.94 194 ALA A O 1
ATOM 1521 N N . ASP A 1 195 ? -7.466 15.237 11.000 1.00 92.56 195 ASP A N 1
ATOM 1522 C CA . ASP A 1 195 ? -6.942 16.551 11.380 1.00 92.56 195 ASP A CA 1
ATOM 1523 C C . ASP A 1 195 ? -6.304 16.565 12.780 1.00 92.56 195 ASP A C 1
ATOM 1525 O O . ASP A 1 195 ? -5.635 17.533 13.150 1.00 92.56 195 ASP A O 1
ATOM 1529 N N . ALA A 1 196 ? -6.452 15.481 13.543 1.00 93.19 196 ALA A N 1
ATOM 1530 C CA . ALA A 1 196 ? -5.801 15.293 14.829 1.00 93.19 196 ALA A CA 1
ATOM 1531 C C . ALA A 1 196 ? -4.420 14.625 14.697 1.00 93.19 196 ALA A C 1
ATOM 1533 O O . ALA A 1 196 ? -4.117 13.894 13.753 1.00 93.19 196 ALA A O 1
ATOM 1534 N N . GLN A 1 197 ? -3.564 14.858 15.695 1.00 92.94 197 GLN A N 1
ATOM 1535 C CA . GLN A 1 197 ? -2.278 14.176 15.826 1.00 92.94 197 GLN A CA 1
ATOM 1536 C C . GLN A 1 197 ? -2.363 13.066 16.867 1.00 92.94 197 GLN A C 1
ATOM 1538 O O . GLN A 1 197 ? -2.859 13.288 17.973 1.00 92.94 197 GLN A O 1
ATOM 1543 N N . TYR A 1 198 ? -1.847 11.887 16.521 1.00 95.00 198 TYR A N 1
ATOM 1544 C CA . TYR A 1 198 ? -1.913 10.709 17.378 1.00 95.00 198 TYR A CA 1
ATOM 1545 C C . TYR A 1 198 ? -0.534 10.155 17.713 1.00 95.00 198 TYR A C 1
ATOM 1547 O O . TYR A 1 198 ? 0.374 10.139 16.886 1.00 95.00 198 TYR A O 1
ATOM 1555 N N . THR A 1 199 ? -0.402 9.622 18.924 1.00 96.62 199 THR A N 1
ATOM 1556 C CA . THR A 1 199 ? 0.696 8.726 19.292 1.00 96.62 199 THR A CA 1
ATOM 1557 C C . THR A 1 199 ? 0.312 7.268 19.023 1.00 96.62 199 THR A C 1
ATOM 1559 O O . THR A 1 199 ? -0.880 6.932 19.025 1.00 96.62 199 THR A O 1
ATOM 1562 N N . PRO A 1 200 ? 1.284 6.346 18.874 1.00 94.06 200 PRO A N 1
ATOM 1563 C CA . PRO A 1 200 ? 0.973 4.930 18.691 1.00 94.06 200 PRO A CA 1
ATOM 1564 C C . PRO A 1 200 ? 0.124 4.355 19.836 1.00 94.06 200 PRO A C 1
ATOM 1566 O O . PRO A 1 200 ? -0.775 3.547 19.609 1.00 94.06 200 PRO A O 1
ATOM 1569 N N . GLN A 1 201 ? 0.356 4.795 21.078 1.00 95.88 201 GLN A N 1
ATOM 1570 C CA . GLN A 1 201 ? -0.394 4.338 22.252 1.00 95.88 201 GLN A CA 1
ATOM 1571 C C . GLN A 1 201 ? -1.847 4.828 22.230 1.00 95.88 201 GLN A C 1
ATOM 1573 O O . GLN A 1 201 ? -2.748 4.068 22.589 1.00 95.88 201 GLN A O 1
ATOM 1578 N N . GLN A 1 202 ? -2.091 6.067 21.785 1.00 97.19 202 GLN A N 1
ATOM 1579 C CA . GLN A 1 202 ? -3.448 6.592 21.613 1.00 97.19 202 GLN A CA 1
ATOM 1580 C C . GLN A 1 202 ? -4.209 5.790 20.563 1.00 97.19 202 GLN A C 1
ATOM 1582 O O . GLN A 1 202 ? -5.320 5.348 20.843 1.00 97.19 202 GLN A O 1
ATOM 1587 N N . VAL A 1 203 ? -3.593 5.528 19.405 1.00 97.12 203 VAL A N 1
ATOM 1588 C CA . VAL A 1 203 ? -4.208 4.703 18.357 1.00 97.12 203 VAL A CA 1
ATOM 1589 C C . VAL A 1 203 ? -4.511 3.300 18.884 1.00 97.12 203 VAL A C 1
ATOM 1591 O O . VAL A 1 203 ? -5.650 2.851 18.769 1.00 97.12 203 VAL A O 1
ATOM 1594 N N . LYS A 1 204 ? -3.545 2.621 19.529 1.00 96.50 204 LYS A N 1
ATOM 1595 C CA . LYS A 1 204 ? -3.764 1.280 20.108 1.00 96.50 204 LYS A CA 1
ATOM 1596 C C . LYS A 1 204 ? -4.937 1.267 21.090 1.00 96.50 204 LYS A C 1
ATOM 1598 O O . LYS A 1 204 ? -5.739 0.336 21.058 1.00 96.50 204 LYS A O 1
ATOM 1603 N N . LYS A 1 205 ? -5.057 2.298 21.932 1.00 97.00 205 LYS A N 1
ATOM 1604 C CA . LYS A 1 205 ? -6.141 2.429 22.913 1.00 97.00 205 LYS A CA 1
ATOM 1605 C C . LYS A 1 205 ? -7.494 2.701 22.252 1.00 97.00 205 LYS A C 1
ATOM 1607 O O . LYS A 1 205 ? -8.436 1.961 22.510 1.00 97.00 205 LYS A O 1
ATOM 1612 N N . ILE A 1 206 ? -7.589 3.726 21.401 1.00 97.31 206 ILE A N 1
ATOM 1613 C CA . ILE A 1 206 ? -8.838 4.132 20.730 1.00 97.31 206 ILE A CA 1
ATOM 1614 C C . ILE A 1 206 ? -9.365 2.985 19.869 1.00 97.31 206 ILE A C 1
ATOM 1616 O O . ILE A 1 206 ? -10.521 2.589 19.983 1.00 97.31 206 ILE A O 1
ATOM 1620 N N . LEU A 1 207 ? -8.486 2.391 19.062 1.00 96.81 207 LEU A N 1
ATOM 1621 C CA . LEU A 1 207 ? -8.833 1.285 18.185 1.00 96.81 207 LEU A CA 1
ATOM 1622 C C . LEU A 1 207 ? -8.823 -0.065 18.907 1.00 96.81 207 LEU A C 1
ATOM 1624 O O . LEU A 1 207 ? -9.002 -1.081 18.251 1.00 96.81 207 LEU A O 1
ATOM 1628 N N . SER A 1 208 ? -8.605 -0.135 20.225 1.00 95.31 208 SER A N 1
ATOM 1629 C CA . SER A 1 208 ? -8.560 -1.400 20.980 1.00 95.31 208 SER A CA 1
ATOM 1630 C C . SER A 1 208 ? -7.735 -2.493 20.272 1.00 95.31 208 SER A C 1
ATOM 1632 O O . SER A 1 208 ? -8.207 -3.621 20.074 1.00 95.31 208 SER A O 1
ATOM 1634 N N . ILE A 1 209 ? -6.544 -2.131 19.788 1.00 92.88 209 ILE A N 1
ATOM 1635 C CA . ILE A 1 209 ? -5.663 -3.006 19.007 1.00 92.88 209 ILE A CA 1
ATOM 1636 C C . ILE A 1 209 ? -4.899 -3.915 19.963 1.00 92.88 209 ILE A C 1
ATOM 1638 O O . ILE A 1 209 ? -4.102 -3.453 20.774 1.00 92.88 209 ILE A O 1
ATOM 1642 N N . GLN A 1 210 ? -5.136 -5.218 19.826 1.00 85.31 210 GLN A N 1
ATOM 1643 C CA . GLN A 1 210 ? -4.480 -6.265 20.616 1.00 85.31 210 GLN A CA 1
ATOM 1644 C C . GLN A 1 210 ? -3.280 -6.892 19.896 1.00 85.31 210 GLN A C 1
ATOM 1646 O O . GLN A 1 210 ? -2.431 -7.500 20.533 1.00 85.31 210 GLN A O 1
ATOM 1651 N N . LYS A 1 211 ? -3.237 -6.787 18.563 1.00 87.00 211 LYS A N 1
ATOM 1652 C CA . LYS A 1 211 ? -2.194 -7.362 17.710 1.00 87.00 211 LYS A CA 1
ATOM 1653 C C . LYS A 1 211 ? -1.687 -6.292 16.757 1.00 87.00 211 LYS A C 1
ATOM 1655 O O . LYS A 1 211 ? -2.483 -5.607 16.125 1.00 87.00 211 LYS A O 1
ATOM 1660 N N . GLU A 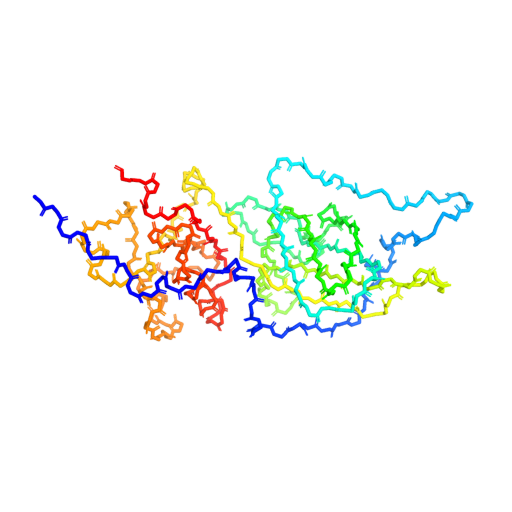1 212 ? -0.378 -6.186 16.600 1.00 79.38 212 GLU A N 1
ATOM 1661 C CA . GLU A 1 212 ? 0.298 -5.167 15.785 1.00 79.38 212 GLU A CA 1
ATOM 1662 C C . GLU A 1 212 ? -0.185 -5.153 14.326 1.00 79.38 212 GLU A C 1
ATOM 1664 O O . GLU A 1 212 ? -0.204 -4.112 13.679 1.00 79.38 212 GLU A O 1
ATOM 1669 N N . GLN A 1 213 ? -0.629 -6.303 13.820 1.00 86.88 213 GLN A N 1
ATOM 1670 C CA . GLN A 1 213 ? -1.053 -6.497 12.432 1.00 86.88 213 GLN A CA 1
ATOM 1671 C C . GLN A 1 213 ? -2.576 -6.550 12.277 1.00 86.88 213 GLN A C 1
ATOM 1673 O O . GLN A 1 213 ? -3.072 -7.056 11.266 1.00 86.88 213 GLN A O 1
ATOM 1678 N N . THR A 1 214 ? -3.334 -6.079 13.272 1.00 94.25 214 THR A N 1
ATOM 1679 C CA . THR A 1 214 ? -4.786 -5.928 13.148 1.00 94.25 214 THR A CA 1
ATOM 1680 C C . THR A 1 214 ? -5.111 -5.174 11.852 1.00 94.25 214 THR A C 1
ATOM 1682 O O . THR A 1 214 ? -4.591 -4.076 11.662 1.00 94.25 214 THR A O 1
ATOM 1685 N N . PRO A 1 215 ? -5.941 -5.736 10.951 1.00 95.88 215 PRO A N 1
ATOM 1686 C CA . PRO A 1 215 ? -6.368 -5.030 9.750 1.00 95.88 215 PRO A CA 1
ATOM 1687 C C . PRO A 1 215 ? -7.149 -3.767 10.111 1.00 95.88 215 PRO A C 1
ATOM 1689 O O . PRO A 1 215 ? -8.076 -3.827 10.924 1.00 95.88 215 PRO A O 1
ATOM 1692 N N . ILE A 1 216 ? -6.790 -2.647 9.490 1.00 97.44 216 ILE A N 1
ATOM 1693 C CA . ILE A 1 216 ? -7.466 -1.361 9.654 1.00 97.44 216 ILE A CA 1
ATOM 1694 C C . ILE A 1 216 ? -7.945 -0.902 8.277 1.00 97.44 216 ILE A C 1
ATOM 1696 O O . ILE A 1 216 ? -7.142 -0.684 7.373 1.00 97.44 216 ILE A O 1
ATOM 1700 N N . VAL A 1 217 ? -9.256 -0.755 8.118 1.00 97.50 217 VAL A N 1
ATOM 1701 C CA . VAL A 1 217 ? -9.881 -0.167 6.933 1.00 97.50 217 VAL A CA 1
ATOM 1702 C C . VAL A 1 217 ? -10.257 1.266 7.263 1.00 97.50 217 VAL A C 1
ATOM 1704 O O . VAL A 1 217 ? -11.070 1.503 8.152 1.00 97.50 217 VAL A O 1
ATOM 1707 N N . VAL A 1 218 ? -9.668 2.221 6.555 1.00 97.81 218 VAL A N 1
ATOM 1708 C CA . VAL A 1 218 ? -9.931 3.648 6.743 1.00 97.81 218 VAL A CA 1
ATOM 1709 C C . VAL A 1 218 ? -10.855 4.146 5.636 1.00 97.81 218 VAL A C 1
ATOM 1711 O O . VAL A 1 218 ? -10.655 3.816 4.465 1.00 97.81 218 VAL A O 1
ATOM 1714 N N . TYR A 1 219 ? -11.850 4.958 5.987 1.00 97.31 219 TYR A N 1
ATOM 1715 C CA . TYR A 1 219 ? -12.774 5.571 5.031 1.00 97.31 219 TYR A CA 1
ATOM 1716 C C . TYR A 1 219 ? -13.009 7.060 5.331 1.00 97.31 219 TYR A C 1
ATOM 1718 O O . TYR A 1 219 ? -12.694 7.558 6.411 1.00 97.31 219 TYR A O 1
ATOM 1726 N N . CYS A 1 220 ? -13.515 7.792 4.335 1.00 94.38 220 CYS A N 1
ATOM 1727 C CA . CYS A 1 220 ? -13.992 9.174 4.472 1.00 94.38 220 CYS A CA 1
ATOM 1728 C C . CYS A 1 220 ? -15.416 9.272 3.890 1.00 94.38 220 CYS A C 1
ATOM 1730 O O . CYS A 1 220 ? -16.038 8.256 3.622 1.00 94.38 220 CYS A O 1
ATOM 1732 N N . GLY A 1 221 ? -15.958 10.469 3.663 1.00 90.69 221 GLY A N 1
ATOM 1733 C CA . GLY A 1 221 ? -17.298 10.654 3.107 1.00 90.69 221 GLY A CA 1
ATOM 1734 C C . GLY A 1 221 ? -17.457 10.071 1.705 1.00 90.69 221 GLY A C 1
ATOM 1735 O O . GLY A 1 221 ? -18.417 9.361 1.463 1.00 90.69 221 GLY A O 1
ATOM 1736 N N . ASN A 1 222 ? -16.506 10.322 0.800 1.00 88.19 222 ASN A N 1
ATOM 1737 C CA . ASN A 1 222 ? -16.658 9.989 -0.619 1.00 88.19 222 ASN A CA 1
ATOM 1738 C C . ASN A 1 222 ? -15.307 9.797 -1.340 1.00 88.19 222 ASN A C 1
ATOM 1740 O O . ASN A 1 222 ? -14.267 10.167 -0.781 1.00 88.19 222 ASN A O 1
ATOM 1744 N N . PRO A 1 223 ? -15.308 9.329 -2.608 1.00 85.31 223 PRO A N 1
ATOM 1745 C CA . PRO A 1 223 ? -14.088 9.058 -3.379 1.00 85.31 223 PRO A CA 1
ATOM 1746 C C . PRO A 1 223 ? -13.160 10.250 -3.636 1.00 85.31 223 PRO A C 1
ATOM 1748 O O . PRO A 1 223 ? -12.009 10.050 -4.019 1.00 85.31 223 PRO A O 1
ATOM 1751 N N . ARG A 1 224 ? -13.638 11.492 -3.473 1.00 85.31 224 ARG A N 1
ATOM 1752 C CA . ARG A 1 224 ? -12.824 12.708 -3.656 1.00 85.31 224 ARG A CA 1
ATOM 1753 C C . ARG A 1 224 ? -12.223 13.219 -2.346 1.00 85.31 224 ARG A C 1
ATOM 1755 O O . ARG A 1 224 ? -11.420 14.148 -2.370 1.00 85.31 224 ARG A O 1
ATOM 1762 N N . CYS A 1 225 ? -12.622 12.657 -1.208 1.00 86.12 225 CYS A N 1
ATOM 1763 C CA . CYS A 1 225 ? -12.111 13.067 0.089 1.00 86.12 225 CYS A CA 1
ATOM 1764 C C . CYS A 1 225 ? -10.722 12.473 0.362 1.00 86.12 225 CYS A C 1
ATOM 1766 O O . CYS A 1 225 ? -10.521 11.264 0.273 1.00 86.12 225 CYS A O 1
ATOM 1768 N N . LEU A 1 226 ? -9.789 13.322 0.801 1.00 87.31 226 LEU A N 1
ATOM 1769 C CA . LEU A 1 226 ? -8.408 12.930 1.102 1.00 87.31 226 LEU A CA 1
ATOM 1770 C C . LEU A 1 226 ? -8.163 12.550 2.572 1.00 87.31 226 LEU A C 1
ATOM 1772 O O . LEU A 1 226 ? -7.101 12.031 2.892 1.00 87.31 226 LEU A O 1
ATOM 1776 N N . MET A 1 227 ? -9.122 12.756 3.479 1.00 92.00 227 MET A N 1
ATOM 1777 C CA . MET A 1 227 ? -8.906 12.542 4.921 1.00 92.00 227 MET A CA 1
ATOM 1778 C C . MET A 1 227 ? -8.564 11.089 5.263 1.00 92.00 227 MET A C 1
ATOM 1780 O O . MET A 1 227 ? -7.651 10.847 6.043 1.00 92.00 227 MET A O 1
ATOM 1784 N N . ALA A 1 228 ? -9.230 10.120 4.627 1.00 92.81 228 ALA A N 1
ATOM 1785 C CA . ALA A 1 228 ? -8.928 8.700 4.830 1.00 92.81 228 ALA A CA 1
ATOM 1786 C C . ALA A 1 228 ? -7.487 8.357 4.460 1.00 92.81 228 ALA A C 1
ATOM 1788 O O . ALA A 1 228 ? -6.807 7.616 5.165 1.00 92.81 228 ALA A O 1
ATOM 1789 N N . ARG A 1 229 ? -7.023 8.934 3.354 1.00 88.88 229 ARG A N 1
ATOM 1790 C CA . ARG A 1 229 ? -5.666 8.766 2.867 1.00 88.88 229 ARG A CA 1
ATOM 1791 C C . ARG A 1 229 ? -4.656 9.410 3.819 1.00 88.88 229 ARG A C 1
ATOM 1793 O O . ARG A 1 229 ? -3.707 8.740 4.207 1.00 88.88 229 ARG A O 1
ATOM 1800 N N . ASN A 1 230 ? -4.886 10.655 4.234 1.00 91.25 230 ASN A N 1
ATOM 1801 C CA . ASN A 1 230 ? -4.007 11.366 5.168 1.00 91.25 230 ASN A CA 1
ATOM 1802 C C . ASN A 1 230 ? -3.879 10.611 6.498 1.00 91.25 230 ASN A C 1
ATOM 1804 O O . ASN A 1 230 ? -2.775 10.424 7.006 1.00 91.25 230 ASN A O 1
ATOM 1808 N N . LEU A 1 231 ? -5.001 10.118 7.032 1.00 95.69 231 LEU A N 1
ATOM 1809 C CA . LEU A 1 231 ? -4.993 9.307 8.243 1.00 95.69 231 LEU A CA 1
ATOM 1810 C C . LEU A 1 231 ? -4.247 7.986 8.033 1.00 95.69 231 LEU A C 1
ATOM 1812 O O . LEU A 1 231 ? -3.471 7.587 8.892 1.00 95.69 231 LEU A O 1
ATOM 1816 N N . ALA A 1 232 ? -4.444 7.302 6.904 1.00 93.94 232 ALA A N 1
ATOM 1817 C CA . ALA A 1 232 ? -3.716 6.070 6.614 1.00 93.94 232 ALA A CA 1
ATOM 1818 C C . ALA A 1 232 ? -2.196 6.308 6.540 1.00 93.94 232 ALA A C 1
ATOM 1820 O O . ALA A 1 232 ? -1.427 5.532 7.099 1.00 93.94 232 ALA A O 1
ATOM 1821 N N . GLU A 1 233 ? -1.750 7.400 5.918 1.00 90.44 233 GLU A N 1
ATOM 1822 C CA . GLU A 1 233 ? -0.332 7.778 5.875 1.00 90.44 233 GLU A CA 1
ATOM 1823 C C . GLU A 1 233 ? 0.219 8.054 7.289 1.00 90.44 233 GLU A C 1
ATOM 1825 O O . GLU A 1 233 ? 1.277 7.534 7.652 1.00 90.44 233 GLU A O 1
ATOM 1830 N N . GLN A 1 234 ? -0.536 8.772 8.127 1.00 93.75 234 GLN A N 1
ATOM 1831 C CA . GLN A 1 234 ? -0.192 9.006 9.532 1.00 93.75 234 GLN A CA 1
ATOM 1832 C C . GLN A 1 234 ? -0.106 7.696 10.333 1.00 93.75 234 GLN A C 1
ATOM 1834 O O . GLN A 1 234 ? 0.871 7.460 11.040 1.00 93.75 234 GLN A O 1
ATOM 1839 N N . LEU A 1 235 ? -1.097 6.811 10.206 1.00 95.00 235 LEU A N 1
ATOM 1840 C CA . LEU A 1 235 ? -1.120 5.510 10.878 1.00 95.00 235 LEU A CA 1
ATOM 1841 C C . LEU A 1 235 ? 0.054 4.626 10.445 1.00 95.00 235 LEU A C 1
ATOM 1843 O O . LEU A 1 235 ? 0.673 3.969 11.284 1.00 95.00 235 LEU A O 1
ATOM 1847 N N . ASN A 1 236 ? 0.406 4.653 9.160 1.00 91.25 236 ASN A N 1
ATOM 1848 C CA . ASN A 1 236 ? 1.555 3.922 8.647 1.00 91.25 236 ASN A CA 1
ATOM 1849 C C . ASN A 1 236 ? 2.867 4.424 9.272 1.00 91.25 236 ASN A C 1
ATOM 1851 O O . ASN A 1 236 ? 3.702 3.612 9.670 1.00 91.25 236 ASN A O 1
ATOM 1855 N N . ALA A 1 237 ? 3.020 5.743 9.433 1.00 89.94 237 ALA A N 1
ATOM 1856 C CA . ALA A 1 237 ? 4.170 6.358 10.104 1.00 89.94 237 ALA A CA 1
ATOM 1857 C C . ALA A 1 237 ? 4.262 6.010 11.596 1.00 89.94 237 ALA A C 1
ATOM 1859 O O . ALA A 1 237 ? 5.353 5.969 12.159 1.00 89.94 237 ALA A O 1
ATOM 1860 N N . LEU A 1 238 ? 3.129 5.696 12.224 1.00 91.50 238 LEU A N 1
ATOM 1861 C CA . LEU A 1 238 ? 3.049 5.243 13.613 1.00 91.50 238 LEU A CA 1
ATOM 1862 C C . LEU A 1 238 ? 3.251 3.722 13.779 1.00 91.50 238 LEU A C 1
ATOM 1864 O O . LEU A 1 238 ? 3.152 3.220 14.901 1.00 91.50 238 LEU A O 1
ATOM 1868 N N . GLY A 1 239 ? 3.531 2.989 12.695 1.00 89.81 239 GLY A N 1
ATOM 1869 C CA . GLY A 1 239 ? 3.801 1.545 12.711 1.00 89.81 239 GLY A CA 1
ATOM 1870 C C . GLY A 1 239 ? 2.580 0.650 12.468 1.00 89.81 239 GLY A C 1
ATOM 1871 O O . GLY A 1 239 ? 2.675 -0.572 12.580 1.00 89.81 239 GLY A O 1
ATOM 1872 N N . PHE A 1 240 ? 1.418 1.220 12.134 1.00 92.94 240 PHE A N 1
ATOM 1873 C CA . PHE A 1 240 ? 0.228 0.443 11.780 1.00 92.94 240 PHE A CA 1
ATOM 1874 C C . PHE A 1 240 ? 0.222 0.175 10.280 1.00 92.94 240 PHE A C 1
ATOM 1876 O O . PHE A 1 240 ? -0.325 0.941 9.500 1.00 92.94 240 PHE A O 1
ATOM 1883 N N . HIS A 1 241 ? 0.847 -0.922 9.868 1.00 91.00 241 HIS A N 1
ATOM 1884 C CA . HIS A 1 241 ? 1.100 -1.188 8.450 1.00 91.00 241 HIS A CA 1
ATOM 1885 C C . HIS A 1 241 ? -0.027 -1.945 7.734 1.00 91.00 241 HIS A C 1
ATOM 1887 O O . HIS A 1 241 ? -0.104 -1.933 6.503 1.00 91.00 241 HIS A O 1
ATOM 1893 N N . ASN A 1 242 ? -0.932 -2.604 8.471 1.00 94.69 242 ASN A N 1
ATOM 1894 C CA . ASN A 1 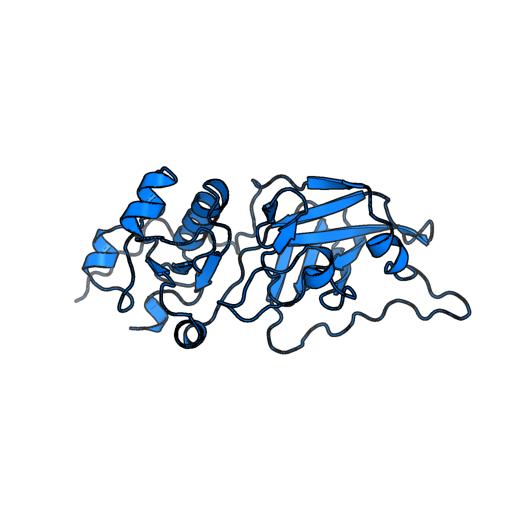242 ? -2.009 -3.396 7.871 1.00 94.69 242 ASN A CA 1
ATOM 1895 C C . ASN A 1 242 ? -3.234 -2.546 7.474 1.00 94.69 242 ASN A C 1
ATOM 1897 O O . ASN A 1 242 ? -4.354 -2.810 7.912 1.00 94.69 242 ASN A O 1
ATOM 1901 N N . LEU A 1 243 ? -2.996 -1.520 6.658 1.00 94.88 243 LEU A N 1
ATOM 1902 C CA . LEU A 1 243 ? -3.986 -0.524 6.253 1.00 94.88 243 LEU A CA 1
ATOM 1903 C C . LEU A 1 243 ? -4.621 -0.834 4.894 1.00 94.88 243 LEU A C 1
ATOM 1905 O O . LEU A 1 243 ? -3.942 -1.284 3.967 1.00 94.88 243 LEU A O 1
ATOM 1909 N N . PHE A 1 244 ? -5.907 -0.515 4.782 1.00 94.88 244 PHE A N 1
ATOM 1910 C CA . PHE A 1 244 ? -6.702 -0.530 3.555 1.00 94.88 244 PHE A CA 1
ATOM 1911 C C . PHE A 1 244 ? -7.533 0.750 3.460 1.00 94.88 244 PHE A C 1
ATOM 1913 O O . PHE A 1 244 ? -7.912 1.325 4.482 1.00 94.88 244 PHE A O 1
ATOM 1920 N N . TYR A 1 245 ? -7.848 1.175 2.240 1.00 93.69 245 TYR A N 1
ATOM 1921 C CA . TYR A 1 245 ? -8.640 2.370 1.973 1.00 93.69 245 TYR A CA 1
ATOM 1922 C C . TYR A 1 245 ? -9.967 2.017 1.307 1.00 93.69 245 TYR A C 1
ATOM 1924 O O . TYR A 1 245 ? -10.000 1.565 0.167 1.00 93.69 245 TYR A O 1
ATOM 1932 N N . LEU A 1 246 ? -11.075 2.256 2.001 1.00 94.44 246 LEU A N 1
ATOM 1933 C CA . LEU A 1 246 ? -12.408 2.125 1.420 1.00 94.44 246 LEU A CA 1
ATOM 1934 C C . LEU A 1 246 ? -12.746 3.413 0.658 1.00 94.44 246 LEU A C 1
ATOM 1936 O O . LEU A 1 246 ? -13.216 4.393 1.241 1.00 94.44 246 LEU A O 1
ATOM 1940 N N . GLN A 1 247 ? -12.470 3.418 -0.650 1.00 88.19 247 GLN A N 1
ATOM 1941 C CA . GLN A 1 247 ? -12.573 4.622 -1.483 1.00 88.19 247 GLN A CA 1
ATOM 1942 C C . GLN A 1 247 ? -14.007 5.121 -1.638 1.00 88.19 247 GLN A C 1
ATOM 1944 O O . GLN A 1 247 ? -14.229 6.331 -1.654 1.00 88.19 247 GLN A O 1
ATOM 1949 N N . ALA A 1 248 ? -14.970 4.203 -1.723 1.00 86.56 248 ALA A N 1
ATOM 1950 C CA . ALA A 1 248 ? -16.385 4.532 -1.861 1.00 86.56 248 ALA A CA 1
ATOM 1951 C C . ALA A 1 248 ? -16.875 5.467 -0.735 1.00 86.56 248 ALA A C 1
ATOM 1953 O O . ALA A 1 248 ? -17.693 6.355 -0.973 1.00 86.56 248 ALA A O 1
ATOM 1954 N N . GLY A 1 249 ? -16.287 5.335 0.459 1.00 90.19 249 GLY A N 1
ATOM 1955 C CA . GLY A 1 249 ? -16.588 6.174 1.608 1.00 90.19 249 GLY A CA 1
ATOM 1956 C C . GLY A 1 249 ? -17.959 5.894 2.222 1.00 90.19 249 GLY A C 1
ATOM 1957 O O . GLY A 1 249 ? -18.578 4.868 1.955 1.00 90.19 249 GLY A O 1
ATOM 1958 N N . TYR A 1 250 ? -18.414 6.813 3.072 1.00 92.19 250 TYR A N 1
ATOM 1959 C CA . TYR A 1 250 ? -19.716 6.751 3.736 1.00 92.19 250 TYR A CA 1
ATOM 1960 C C . TYR A 1 250 ? -20.891 6.864 2.756 1.00 92.19 250 TYR A C 1
ATOM 1962 O O . TYR A 1 250 ? -21.906 6.207 2.953 1.00 92.19 250 TYR A O 1
ATOM 1970 N N . ASP A 1 251 ? -20.740 7.643 1.680 1.00 89.06 251 ASP A N 1
ATOM 1971 C CA . ASP A 1 251 ? -21.792 7.895 0.686 1.00 89.06 251 ASP A CA 1
ATOM 1972 C C . ASP A 1 251 ? -22.310 6.610 0.020 1.00 89.06 251 ASP A C 1
ATOM 1974 O O . ASP A 1 251 ? -23.452 6.568 -0.424 1.00 89.06 251 ASP A O 1
ATOM 1978 N N . ALA A 1 252 ? -21.500 5.548 -0.033 1.00 84.31 252 ALA A N 1
ATOM 1979 C CA . ALA A 1 252 ? -21.912 4.256 -0.581 1.00 84.31 252 ALA A CA 1
ATOM 1980 C C . ALA A 1 252 ? -22.900 3.475 0.309 1.00 84.31 252 ALA A C 1
ATOM 1982 O O . ALA A 1 252 ? -23.356 2.406 -0.090 1.00 84.31 252 ALA A O 1
ATOM 1983 N N . PHE A 1 253 ? -23.203 3.988 1.504 1.00 83.88 253 PHE A N 1
ATOM 1984 C CA . PHE A 1 253 ? -24.039 3.345 2.522 1.00 83.88 253 PHE A CA 1
ATOM 1985 C C . PHE A 1 253 ? -25.227 4.220 2.961 1.00 83.88 253 PHE A C 1
ATOM 1987 O O . PHE A 1 253 ? -25.889 3.901 3.949 1.00 83.88 253 PHE A O 1
ATOM 1994 N N . LEU A 1 254 ? -25.471 5.321 2.245 1.00 79.25 254 LEU A N 1
ATOM 1995 C CA . LEU A 1 254 ? -26.651 6.181 2.375 1.00 79.25 254 LEU A CA 1
ATOM 1996 C C . LEU A 1 254 ? -27.758 5.730 1.417 1.00 79.25 254 LEU A C 1
ATOM 1998 O O . LEU A 1 254 ? -28.937 5.835 1.822 1.00 79.25 254 LEU A O 1
#

Radius of gyration: 19.82 Å; chains: 1; bounding box: 58×42×53 Å